Protein AF-A0A255SDW6-F1 (afdb_monomer_lite)

Foldseek 3Di:
DKDWDADPVGQTFKIKDFDFDPPDDDPPPDDDDADPVGTPDIWMWGAPPSNQWIAIPNHTAWGDDQFFIWGWDDPDPPDIDIWTWGFDADLLRFRQWIWIDDPPDIDTQDGWDADLLRHTDDDPDPNHPPPAQQGGSRFGQDCVVNQRWTQLAVFTARSVVQWTPDFAPCVVVPVVDGSTHAQSPRSVLWDDNRRHDTQADPVSFGWDQDPDPVRDTDTDPDRDRGPDDD

Structure (mmCIF, N/CA/C/O backbone):
data_AF-A0A255SDW6-F1
#
_entry.id   AF-A0A255SDW6-F1
#
loop_
_atom_site.group_PDB
_atom_site.id
_atom_site.type_symbol
_atom_site.label_atom_id
_atom_site.label_alt_id
_atom_site.label_comp_id
_atom_site.label_asym_id
_atom_site.label_entity_id
_atom_site.label_seq_id
_atom_site.pdbx_PDB_ins_code
_atom_site.Cartn_x
_atom_site.Cartn_y
_atom_site.Cartn_z
_atom_site.occupancy
_atom_site.B_iso_or_equiv
_atom_site.auth_seq_id
_atom_site.auth_comp_id
_atom_site.auth_asym_id
_atom_site.auth_atom_id
_atom_site.pdbx_PDB_model_num
ATOM 1 N N . MET A 1 1 ? -10.022 -16.157 14.207 1.00 81.00 1 MET A N 1
ATOM 2 C CA . MET A 1 1 ? -10.885 -16.342 13.026 1.00 81.00 1 MET A CA 1
ATOM 3 C C . MET A 1 1 ? -11.160 -14.988 12.398 1.00 81.00 1 MET A C 1
ATOM 5 O O . MET A 1 1 ? -11.377 -14.044 13.147 1.00 81.00 1 MET A O 1
ATOM 9 N N . THR A 1 2 ? -11.129 -14.890 11.070 1.00 85.44 2 THR A N 1
ATOM 10 C CA . THR A 1 2 ? -11.405 -13.648 10.330 1.00 85.44 2 THR A CA 1
ATOM 11 C C . THR A 1 2 ? -12.681 -13.823 9.524 1.00 85.44 2 THR A C 1
ATOM 13 O O . THR A 1 2 ? -12.850 -14.852 8.872 1.00 85.44 2 THR A O 1
ATOM 16 N N . LYS A 1 3 ? -13.571 -12.834 9.577 1.00 88.81 3 LYS A N 1
ATOM 17 C CA . LYS A 1 3 ? -14.794 -12.788 8.780 1.00 88.81 3 LYS A CA 1
ATOM 18 C C . LYS A 1 3 ? -14.846 -11.482 8.002 1.00 88.81 3 LYS A C 1
ATOM 20 O O . LYS A 1 3 ? -14.891 -10.412 8.607 1.00 88.81 3 LYS A O 1
ATOM 25 N N . ASP A 1 4 ? -14.891 -11.591 6.683 1.00 91.81 4 ASP A N 1
ATOM 26 C CA . ASP A 1 4 ? -14.993 -10.457 5.771 1.00 91.81 4 ASP A CA 1
ATOM 27 C C . ASP A 1 4 ? -16.438 -10.292 5.271 1.00 91.81 4 ASP A C 1
ATOM 29 O O . ASP A 1 4 ? -17.156 -11.268 5.041 1.00 91.81 4 ASP A O 1
ATOM 33 N N . ILE A 1 5 ? -16.880 -9.045 5.120 1.00 91.50 5 ILE A N 1
ATOM 34 C CA . ILE A 1 5 ? -18.195 -8.669 4.594 1.00 91.50 5 ILE A CA 1
ATOM 35 C C . ILE A 1 5 ? -17.971 -7.757 3.393 1.00 91.50 5 ILE A C 1
ATOM 37 O O . ILE A 1 5 ? -17.241 -6.768 3.494 1.00 91.50 5 ILE A O 1
ATOM 41 N N . TYR A 1 6 ? -18.636 -8.076 2.286 1.00 92.06 6 TYR A N 1
ATOM 42 C CA . TYR A 1 6 ? -18.530 -7.360 1.019 1.00 92.06 6 TYR A CA 1
ATOM 43 C C . TYR A 1 6 ? -19.894 -6.835 0.563 1.00 92.06 6 TYR A C 1
ATOM 45 O O . TYR A 1 6 ? -20.939 -7.371 0.944 1.00 92.06 6 TYR A O 1
ATOM 53 N N . SER A 1 7 ? -19.884 -5.787 -0.255 1.00 89.50 7 SER A N 1
ATOM 54 C CA . SER A 1 7 ? -21.058 -5.299 -0.971 1.00 89.50 7 SER A CA 1
ATOM 55 C C . SER A 1 7 ? -21.442 -6.260 -2.104 1.00 89.50 7 SER A C 1
ATOM 57 O O . SER A 1 7 ? -20.666 -7.130 -2.503 1.00 89.50 7 SER A O 1
ATOM 59 N N . ALA A 1 8 ? -22.632 -6.072 -2.682 1.00 86.38 8 ALA A N 1
ATOM 60 C CA . ALA A 1 8 ? -23.056 -6.823 -3.867 1.00 86.38 8 ALA A CA 1
ATOM 61 C C . ALA A 1 8 ? -22.166 -6.566 -5.101 1.00 86.38 8 ALA A C 1
ATOM 63 O O . ALA A 1 8 ? -22.156 -7.376 -6.023 1.00 86.38 8 ALA A O 1
ATOM 64 N N . THR A 1 9 ? -21.419 -5.458 -5.114 1.00 84.88 9 THR A N 1
ATOM 65 C CA . THR A 1 9 ? -20.465 -5.090 -6.170 1.00 84.88 9 THR A CA 1
ATOM 66 C C . THR A 1 9 ? -19.043 -5.588 -5.889 1.00 84.88 9 THR A C 1
ATOM 68 O O . THR A 1 9 ? -18.155 -5.362 -6.704 1.00 84.88 9 THR A O 1
ATOM 71 N N . GLY A 1 10 ? -18.819 -6.291 -4.771 1.00 80.94 10 GLY A N 1
ATOM 72 C CA . GLY A 1 10 ? -17.519 -6.858 -4.399 1.00 80.94 10 GLY A CA 1
ATOM 73 C C . GLY A 1 10 ? -16.615 -5.924 -3.589 1.00 80.94 10 GLY A C 1
ATOM 74 O O . GLY A 1 10 ? -15.478 -6.285 -3.298 1.00 80.94 10 GLY A O 1
ATOM 75 N N . GLU A 1 11 ? -17.099 -4.750 -3.183 1.00 82.50 11 GLU A N 1
ATOM 76 C CA . GLU A 1 11 ? -16.335 -3.824 -2.341 1.00 82.50 11 GLU A CA 1
ATOM 77 C C . GLU A 1 11 ? -16.277 -4.332 -0.902 1.00 82.50 11 GLU A C 1
ATOM 79 O O . GLU A 1 11 ? -17.276 -4.795 -0.348 1.00 82.50 11 GLU A O 1
ATOM 84 N N . LYS A 1 12 ? -15.110 -4.236 -0.266 1.00 85.88 12 LYS A N 1
ATOM 85 C CA . LYS A 1 12 ? -14.929 -4.663 1.122 1.00 85.88 12 LYS A CA 1
ATOM 86 C C . LYS A 1 12 ? -15.570 -3.649 2.068 1.00 85.88 12 LYS A C 1
ATOM 88 O O . LYS A 1 12 ? -15.215 -2.478 2.049 1.00 85.88 12 LYS A O 1
ATOM 93 N N . LEU A 1 13 ? -16.501 -4.105 2.907 1.00 90.38 13 LEU A N 1
ATOM 94 C CA . LEU A 1 13 ? -17.265 -3.249 3.823 1.00 90.38 13 LEU A CA 1
ATOM 95 C C . LEU A 1 13 ? -16.833 -3.407 5.277 1.00 90.38 13 LEU A C 1
ATOM 97 O O . LEU A 1 13 ? -16.820 -2.436 6.029 1.00 90.38 13 LEU A O 1
ATOM 101 N N . ARG A 1 14 ? -16.501 -4.628 5.707 1.00 94.19 14 ARG A N 1
ATOM 102 C CA . ARG A 1 14 ? -16.133 -4.887 7.103 1.00 94.19 14 ARG A CA 1
ATOM 103 C C . ARG A 1 14 ? -15.255 -6.115 7.245 1.00 94.19 14 ARG A C 1
ATOM 105 O O . ARG A 1 14 ? -15.477 -7.114 6.570 1.00 94.19 14 ARG A O 1
ATOM 112 N N . VAL A 1 15 ? -14.330 -6.060 8.194 1.00 94.12 15 VAL A N 1
ATOM 113 C CA . VAL A 1 15 ? -13.604 -7.224 8.708 1.00 94.12 15 VAL A CA 1
ATOM 114 C C . VAL A 1 15 ? -13.874 -7.368 10.187 1.00 94.12 15 VAL A C 1
ATOM 116 O O . VAL A 1 15 ? -13.844 -6.380 10.918 1.00 94.12 15 VAL A O 1
ATOM 119 N N . VAL A 1 16 ? -14.109 -8.596 10.631 1.00 93.38 16 VAL A N 1
ATOM 120 C CA . VAL A 1 16 ? -14.206 -8.956 12.043 1.00 93.38 16 VAL A CA 1
ATOM 121 C C . VAL A 1 16 ? -13.129 -9.985 12.358 1.00 93.38 16 VAL A C 1
ATOM 123 O O . VAL A 1 16 ? -13.107 -11.067 11.771 1.00 93.38 16 VAL A O 1
ATOM 126 N N . TYR A 1 17 ? -12.251 -9.651 13.299 1.00 92.06 17 TYR A N 1
ATOM 127 C CA . TYR A 1 17 ? -11.221 -10.531 13.829 1.00 92.06 17 TYR A CA 1
ATOM 128 C C . TYR A 1 17 ? -11.638 -11.017 15.211 1.00 92.06 17 TYR A C 1
ATOM 130 O O . TYR A 1 17 ? -11.861 -10.232 16.128 1.00 92.06 17 TYR A O 1
ATOM 138 N N . GLN A 1 18 ? -11.737 -12.331 15.363 1.00 92.31 18 GLN A N 1
ATOM 139 C CA . GLN A 1 18 ? -12.028 -12.980 16.633 1.00 92.31 18 GLN A CA 1
ATOM 140 C C . GLN A 1 18 ? -10.797 -13.726 17.126 1.00 92.31 18 GLN A C 1
ATOM 142 O O . GLN A 1 18 ? -10.284 -14.625 16.447 1.00 92.31 18 GLN A O 1
ATOM 147 N N . THR A 1 19 ? -10.350 -13.378 18.325 1.00 89.31 19 THR A N 1
ATOM 148 C CA . THR A 1 19 ? -9.263 -14.073 19.014 1.00 89.31 19 THR A CA 1
ATOM 149 C C . THR A 1 19 ? -9.867 -15.144 19.904 1.00 89.31 19 THR A C 1
ATOM 151 O O . THR A 1 19 ? -10.736 -14.847 20.721 1.00 89.31 19 THR A O 1
ATOM 154 N N . ALA A 1 20 ? -9.426 -16.389 19.737 1.00 89.75 20 ALA A N 1
ATOM 155 C CA . ALA A 1 20 ? -9.907 -17.497 20.550 1.00 89.75 20 ALA A CA 1
ATOM 156 C C . ALA A 1 20 ? -9.311 -17.465 21.965 1.00 89.75 20 ALA A C 1
ATOM 158 O O . ALA A 1 20 ? -8.191 -16.991 22.168 1.00 89.75 20 ALA A O 1
ATOM 159 N N . VAL A 1 21 ? -10.033 -18.026 22.934 1.00 92.06 21 VAL A N 1
ATOM 160 C CA . VAL A 1 21 ? -9.469 -18.362 24.246 1.00 92.06 21 VAL A CA 1
ATOM 161 C C . VAL A 1 21 ? -8.364 -19.426 24.100 1.00 92.06 21 VAL A C 1
ATOM 163 O O . VAL A 1 21 ? -8.402 -20.234 23.166 1.00 92.06 21 VAL A O 1
ATOM 166 N N . PRO A 1 22 ? -7.371 -19.467 25.007 1.00 89.31 22 PRO A N 1
ATOM 167 C CA . PRO A 1 22 ? -6.349 -20.512 24.995 1.00 89.31 22 PRO A CA 1
ATOM 168 C C . PRO A 1 22 ? -6.941 -21.923 25.152 1.00 89.31 22 PRO A C 1
ATOM 170 O O . PRO A 1 22 ? -8.008 -22.099 25.735 1.00 89.31 22 PRO A O 1
ATOM 173 N N . ASN A 1 23 ? -6.192 -22.941 24.713 1.00 88.62 23 ASN A N 1
ATOM 174 C CA . ASN A 1 23 ? -6.508 -24.370 24.879 1.00 88.62 23 ASN A CA 1
ATOM 175 C C . ASN A 1 23 ? -7.758 -24.879 24.133 1.00 88.62 23 ASN A C 1
ATOM 177 O O . ASN A 1 23 ? -8.330 -25.905 24.506 1.00 88.62 23 ASN A O 1
ATOM 181 N N . ILE A 1 24 ? -8.162 -24.217 23.047 1.00 86.50 24 ILE A N 1
ATOM 182 C CA . ILE A 1 24 ? -9.150 -24.780 22.122 1.00 86.50 24 ILE A CA 1
ATOM 183 C C . ILE A 1 24 ? -8.538 -25.922 21.301 1.00 86.50 24 ILE A C 1
ATOM 185 O O . ILE A 1 24 ? -7.416 -25.826 20.807 1.00 86.50 24 ILE A O 1
ATOM 189 N N . THR A 1 25 ? -9.286 -27.014 21.141 1.00 85.12 25 THR A N 1
ATOM 190 C CA . THR A 1 25 ? -8.871 -28.146 20.303 1.00 85.12 25 THR A CA 1
ATOM 191 C C . THR A 1 25 ? -9.636 -28.113 18.986 1.00 85.12 25 THR A C 1
ATOM 193 O O . THR A 1 25 ? -10.869 -28.070 18.966 1.00 85.12 25 THR A O 1
ATOM 196 N N . VAL A 1 26 ? -8.894 -28.142 17.882 1.00 83.88 26 VAL A N 1
ATOM 197 C CA . VAL A 1 26 ? -9.420 -28.277 16.521 1.00 83.88 26 VAL A CA 1
ATOM 198 C C . VAL A 1 26 ? -8.622 -29.388 15.852 1.00 83.88 26 VAL A C 1
ATOM 200 O O . VAL A 1 26 ? -7.395 -29.415 15.955 1.00 83.88 26 VAL A O 1
ATOM 203 N N . ALA A 1 27 ? -9.306 -30.342 15.219 1.00 87.50 27 ALA A N 1
ATOM 204 C CA . ALA A 1 27 ? -8.620 -31.427 14.532 1.00 87.50 27 ALA A CA 1
ATOM 205 C C . ALA A 1 27 ? -7.769 -30.859 13.388 1.00 87.50 27 ALA A C 1
ATOM 207 O O . ALA A 1 27 ? -8.192 -29.936 12.685 1.00 87.50 27 ALA A O 1
ATOM 208 N N . ILE A 1 28 ? -6.573 -31.412 13.196 1.00 86.00 28 ILE A N 1
ATOM 209 C CA . ILE A 1 28 ? -5.680 -30.970 12.126 1.00 86.00 28 ILE A CA 1
ATOM 210 C C . ILE A 1 28 ? -6.371 -31.117 10.762 1.00 86.00 28 ILE A C 1
ATOM 212 O O . ILE A 1 28 ? -7.008 -32.131 10.486 1.00 86.00 28 ILE A O 1
ATOM 216 N N . GLY A 1 29 ? -6.290 -30.077 9.930 1.00 86.88 29 GLY A N 1
ATOM 217 C CA . GLY A 1 29 ? -6.958 -30.036 8.625 1.00 86.88 29 GLY A CA 1
ATOM 218 C C . GLY A 1 29 ? -8.465 -29.757 8.669 1.00 86.88 29 GLY A C 1
ATOM 219 O O . GLY A 1 29 ? -9.096 -29.735 7.617 1.00 86.88 29 GLY A O 1
ATOM 220 N N . SER A 1 30 ? -9.048 -29.518 9.849 1.00 83.69 30 SER A N 1
ATOM 221 C CA . SER A 1 30 ? -10.439 -29.074 9.983 1.00 83.69 30 SER A CA 1
ATOM 222 C C . SER A 1 30 ? -10.520 -27.590 10.333 1.00 83.69 30 SER A C 1
ATOM 224 O O . SER A 1 30 ? -9.653 -27.046 11.018 1.00 83.69 30 SER A O 1
ATOM 226 N N . THR A 1 31 ? -11.585 -26.937 9.879 1.00 81.44 31 THR A N 1
ATOM 227 C CA . THR A 1 31 ? -11.936 -25.572 10.266 1.00 81.44 31 THR A CA 1
ATOM 228 C C . THR A 1 31 ? -13.325 -25.581 10.892 1.00 81.44 31 THR A C 1
ATOM 230 O O . THR A 1 31 ? -14.224 -26.292 10.443 1.00 81.44 31 THR A O 1
ATOM 233 N N . ARG A 1 32 ? -13.504 -24.810 11.967 1.00 86.31 32 ARG A N 1
ATOM 234 C CA . ARG A 1 32 ? -14.821 -24.531 12.540 1.00 86.31 32 ARG A CA 1
ATOM 235 C C . ARG A 1 32 ? -14.883 -23.104 13.055 1.00 86.31 32 ARG A C 1
ATOM 237 O O . ARG A 1 32 ? -13.865 -22.551 13.467 1.00 86.31 32 ARG A O 1
ATOM 244 N N . GLU A 1 33 ? -16.087 -22.553 13.048 1.00 86.88 33 GLU A N 1
ATOM 245 C CA . GLU A 1 33 ? -16.396 -21.283 13.700 1.00 86.88 33 GLU A CA 1
ATOM 246 C C . GLU A 1 33 ? -16.185 -21.394 15.217 1.00 86.88 33 GLU A C 1
ATOM 248 O O . GLU A 1 33 ? -16.410 -22.455 15.818 1.00 86.88 33 GLU A O 1
ATOM 253 N N . LEU A 1 34 ? -15.759 -20.293 15.837 1.00 87.44 34 LEU A N 1
ATOM 254 C CA . LEU A 1 34 ? -15.644 -20.208 17.291 1.00 87.44 34 LEU A CA 1
ATOM 255 C C . LEU A 1 34 ? -17.038 -20.081 17.907 1.00 87.44 34 LEU A C 1
ATOM 257 O O . LEU A 1 34 ? -17.854 -19.267 17.472 1.00 87.44 34 LEU A O 1
ATOM 261 N N . MET A 1 35 ? -17.311 -20.857 18.955 1.00 89.25 35 MET A N 1
ATOM 262 C CA . MET A 1 35 ? -18.512 -20.638 19.761 1.00 89.25 35 MET A CA 1
ATOM 263 C C . MET A 1 35 ? -18.374 -19.329 20.555 1.00 89.25 35 MET A C 1
ATOM 265 O O . MET A 1 35 ? -17.257 -18.967 20.920 1.00 89.25 35 MET A O 1
ATOM 269 N N . PRO A 1 36 ? -19.473 -18.642 20.922 1.00 89.81 36 PRO A N 1
ATOM 270 C CA . PRO A 1 36 ? -19.396 -17.408 21.710 1.00 89.81 36 PRO A CA 1
ATOM 271 C C . PRO A 1 36 ? -18.578 -17.532 23.005 1.00 89.81 36 PRO A C 1
ATOM 273 O O . PRO A 1 36 ? -17.884 -16.597 23.385 1.00 89.81 36 PRO A O 1
ATOM 276 N N . SER A 1 37 ? -18.605 -18.701 23.655 1.00 90.56 37 SER A N 1
ATOM 277 C CA . SER A 1 37 ? -17.815 -19.000 24.858 1.00 90.56 37 SER A CA 1
ATOM 278 C C . SER A 1 37 ? -16.316 -19.203 24.601 1.00 90.56 37 SER A C 1
ATOM 280 O O . SER A 1 37 ? -15.537 -19.251 25.546 1.00 90.56 37 SER A O 1
ATOM 282 N N . GLU A 1 38 ? -15.910 -19.376 23.344 1.00 92.50 38 GLU A N 1
ATOM 283 C CA . GLU A 1 38 ? -14.525 -19.598 22.916 1.00 92.50 38 GLU A CA 1
ATOM 284 C C . GLU A 1 38 ? -13.867 -18.312 22.393 1.00 92.50 38 GLU A C 1
ATOM 286 O O . GLU A 1 38 ? -12.695 -18.335 22.024 1.00 92.50 38 GLU A O 1
ATOM 291 N N . ILE A 1 39 ? -14.596 -17.191 22.351 1.00 91.88 39 ILE A N 1
ATOM 292 C CA . ILE A 1 39 ? -14.100 -15.902 21.861 1.00 91.88 39 ILE A CA 1
ATOM 293 C C . ILE A 1 39 ? -13.594 -15.076 23.045 1.00 91.88 39 ILE A C 1
ATOM 295 O O . ILE A 1 39 ? -14.348 -14.738 23.953 1.00 91.88 39 ILE A O 1
ATOM 299 N N . LEU A 1 40 ? -12.310 -14.726 23.012 1.00 92.94 40 LEU A N 1
ATOM 300 C CA . LEU A 1 40 ? -11.664 -13.869 24.002 1.00 92.94 40 LEU A CA 1
ATOM 301 C C . LEU A 1 40 ? -11.836 -12.382 23.664 1.00 92.94 40 LEU A C 1
ATOM 303 O O . LEU A 1 40 ? -12.212 -11.588 24.520 1.00 92.94 40 LEU A O 1
ATOM 307 N N . TYR A 1 41 ? -11.578 -12.019 22.407 1.00 91.62 41 TYR A N 1
ATOM 308 C CA . TYR A 1 41 ? -11.716 -10.654 21.899 1.00 91.62 41 TYR A CA 1
ATOM 309 C C . TYR A 1 41 ? -12.367 -10.668 20.522 1.00 91.62 41 TYR A C 1
ATOM 311 O O . TYR A 1 41 ? -12.192 -11.613 19.750 1.00 91.62 41 TYR A O 1
ATOM 319 N N . THR A 1 42 ? -13.110 -9.608 20.221 1.00 93.06 42 THR A N 1
ATOM 320 C CA . THR A 1 42 ? -13.634 -9.330 18.885 1.00 93.06 42 THR A CA 1
ATOM 321 C C . THR A 1 42 ? -13.270 -7.905 18.518 1.00 93.06 42 THR A C 1
ATOM 323 O O . THR A 1 42 ? -13.722 -6.974 19.179 1.00 93.06 42 THR A O 1
ATOM 326 N N . ASP A 1 43 ? -12.497 -7.758 17.452 1.00 94.12 43 ASP A N 1
ATOM 327 C CA . ASP A 1 43 ? -12.177 -6.476 16.843 1.00 94.12 43 ASP A CA 1
ATOM 328 C C . ASP A 1 43 ? -12.847 -6.384 15.475 1.00 94.12 43 ASP A C 1
ATOM 330 O O . ASP A 1 43 ? -12.965 -7.380 14.758 1.00 94.12 43 A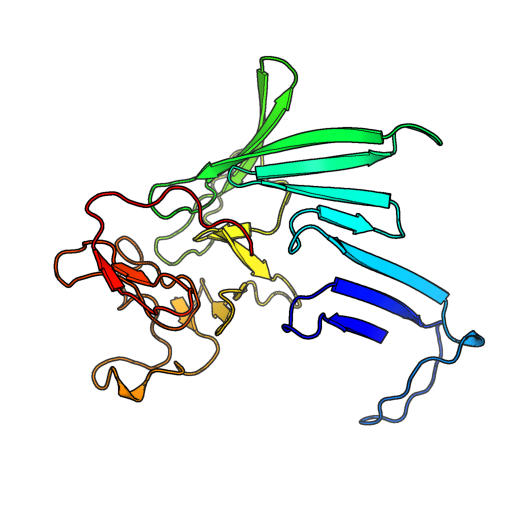SP A O 1
ATOM 334 N N . SER A 1 44 ? -13.285 -5.192 15.085 1.00 95.19 44 SER A N 1
ATOM 335 C CA . SER A 1 44 ? -13.782 -4.935 13.740 1.00 95.19 44 SER A CA 1
ATOM 336 C C . SER A 1 44 ? -13.127 -3.725 13.103 1.00 95.19 44 SER A C 1
ATOM 338 O O . SER A 1 44 ? -12.809 -2.744 13.771 1.00 95.19 44 SER A O 1
ATOM 340 N N . THR A 1 45 ? -12.958 -3.796 11.787 1.00 95.75 45 THR A N 1
ATOM 341 C CA . THR A 1 45 ? -12.633 -2.646 10.945 1.00 95.75 45 THR A CA 1
ATOM 342 C C . THR A 1 45 ? -13.731 -2.482 9.908 1.00 95.75 45 THR A C 1
ATOM 344 O O . THR A 1 45 ? -13.990 -3.407 9.139 1.00 95.75 45 THR A O 1
ATOM 347 N N . ASP A 1 46 ? -14.391 -1.334 9.917 1.00 95.75 46 ASP A N 1
ATOM 348 C CA . ASP A 1 46 ? -15.440 -0.962 8.977 1.00 95.75 46 ASP A CA 1
ATOM 349 C C . ASP A 1 46 ? -14.859 0.003 7.937 1.00 95.75 46 ASP A C 1
ATOM 351 O O . ASP A 1 46 ? -14.125 0.932 8.281 1.00 95.75 46 ASP A O 1
ATOM 355 N N . TYR A 1 47 ? -15.184 -0.236 6.670 1.00 93.75 47 TYR A N 1
ATOM 356 C CA . TYR A 1 47 ? -14.689 0.489 5.505 1.00 93.75 47 TYR A CA 1
ATOM 357 C C . TYR A 1 47 ? -15.856 1.250 4.880 1.00 93.75 47 TYR A C 1
ATOM 359 O O . TYR A 1 47 ? -16.834 0.666 4.412 1.00 93.75 47 TYR A O 1
ATOM 367 N N . LEU A 1 48 ? -15.766 2.574 4.907 1.00 91.94 48 LEU A N 1
ATOM 368 C CA . LEU A 1 48 ? -16.781 3.503 4.426 1.00 91.94 48 LEU A CA 1
ATOM 369 C C . LEU A 1 48 ? -16.189 4.383 3.324 1.00 91.94 48 LEU A C 1
ATOM 371 O O . LEU A 1 48 ? -14.971 4.505 3.203 1.00 91.94 48 LEU A O 1
ATOM 375 N N . LEU A 1 49 ? -17.061 5.027 2.542 1.00 90.88 49 LEU A N 1
ATOM 376 C CA . LEU A 1 49 ? -16.664 5.927 1.449 1.00 90.88 49 LEU A CA 1
ATOM 377 C C . LEU A 1 49 ? -15.704 5.252 0.452 1.00 90.88 49 LEU A C 1
ATOM 379 O O . LEU A 1 49 ? -14.678 5.822 0.098 1.00 90.88 49 LEU A O 1
ATOM 383 N N . GLY A 1 50 ? -16.015 4.013 0.053 1.00 85.44 50 GLY A N 1
ATOM 384 C CA . GLY A 1 50 ? -15.147 3.231 -0.833 1.00 85.44 50 GLY A CA 1
ATOM 385 C C . GLY A 1 50 ? -13.797 2.891 -0.196 1.00 85.44 50 GLY A C 1
ATOM 386 O O . GLY A 1 50 ? -12.777 2.969 -0.856 1.00 85.44 50 GLY A O 1
ATOM 387 N N . GLY A 1 51 ? -13.765 2.617 1.113 1.00 87.12 51 GLY A N 1
ATOM 388 C CA . GLY A 1 51 ? -12.536 2.273 1.838 1.00 87.12 51 GLY A CA 1
ATOM 389 C C . GLY A 1 51 ? -11.703 3.463 2.318 1.00 87.12 51 GLY A C 1
ATOM 390 O O . GLY A 1 51 ? -10.852 3.283 3.190 1.00 87.12 51 GLY A O 1
ATOM 391 N N . ALA A 1 52 ? -11.985 4.681 1.842 1.00 91.38 52 ALA A N 1
ATOM 392 C CA . ALA A 1 52 ? -11.253 5.875 2.252 1.00 91.38 52 ALA A CA 1
ATOM 393 C C . ALA A 1 52 ? -11.413 6.186 3.748 1.00 91.38 52 ALA A C 1
ATOM 395 O O . ALA A 1 52 ? -10.481 6.681 4.374 1.00 91.38 52 ALA A O 1
ATOM 396 N N . LEU A 1 53 ? -12.568 5.890 4.348 1.00 94.44 53 LEU A N 1
ATOM 397 C CA . LEU A 1 53 ? -12.801 6.072 5.779 1.00 94.44 53 LEU A CA 1
ATOM 398 C C . LEU A 1 53 ? -12.805 4.719 6.495 1.00 94.44 53 LEU A C 1
ATOM 400 O O . LEU A 1 53 ? -13.666 3.880 6.247 1.00 94.44 53 LEU A O 1
ATOM 404 N N . MET A 1 54 ? -11.878 4.542 7.432 1.00 95.44 54 MET A N 1
ATOM 405 C CA . MET A 1 54 ? -11.737 3.339 8.246 1.00 95.44 54 MET A CA 1
ATOM 406 C C . MET A 1 54 ? -12.159 3.618 9.686 1.00 95.44 54 MET A C 1
ATOM 408 O O . MET A 1 54 ? -11.653 4.547 10.326 1.00 95.44 54 MET A O 1
ATOM 412 N N . LEU A 1 55 ? -13.051 2.784 10.217 1.00 95.69 55 LEU A N 1
ATOM 413 C CA . LEU A 1 55 ? -13.431 2.790 11.627 1.00 95.69 55 LEU A CA 1
ATOM 414 C C . LEU A 1 55 ? -12.932 1.510 12.295 1.00 95.69 55 LEU A C 1
ATOM 416 O O . LEU A 1 55 ? -13.224 0.421 11.815 1.00 95.69 55 LEU A O 1
ATOM 420 N N . LYS A 1 56 ? -12.244 1.620 13.433 1.00 94.38 56 LYS A N 1
ATOM 421 C CA . LYS A 1 56 ? -11.909 0.481 14.297 1.00 94.38 56 LYS A CA 1
ATOM 422 C C . LYS A 1 56 ? -12.857 0.425 15.480 1.00 94.38 56 LYS A C 1
ATOM 424 O O . LYS A 1 56 ? -12.985 1.395 16.225 1.00 94.38 56 LYS A O 1
ATOM 429 N N . ASN A 1 57 ? -13.515 -0.716 15.666 1.00 93.25 57 ASN A N 1
ATOM 430 C CA . ASN A 1 57 ? -14.461 -0.950 16.760 1.00 93.25 57 ASN A CA 1
ATOM 431 C C . ASN A 1 57 ? -15.525 0.163 16.871 1.00 93.25 57 ASN A C 1
ATOM 433 O O . ASN A 1 57 ? -15.869 0.611 17.964 1.00 93.25 57 ASN A O 1
ATOM 437 N N . GLY A 1 58 ? -16.013 0.644 15.721 1.00 91.75 58 GLY A N 1
ATOM 438 C CA . GLY A 1 58 ? -17.014 1.711 15.624 1.00 91.75 58 GLY A CA 1
ATOM 439 C C . GLY A 1 58 ? -16.496 3.140 15.844 1.00 91.75 58 GLY A C 1
ATOM 440 O O . GLY A 1 58 ? -17.289 4.074 15.764 1.00 91.75 58 GLY A O 1
ATOM 441 N N . LYS A 1 59 ? -15.197 3.340 16.096 1.00 92.81 59 LYS A N 1
ATOM 442 C CA . LYS A 1 59 ? -14.564 4.666 16.201 1.00 92.81 59 LYS A CA 1
ATOM 443 C C . LYS A 1 59 ? -13.739 4.973 14.961 1.00 92.81 59 LYS A C 1
ATOM 445 O O . LYS A 1 59 ? -13.157 4.060 14.387 1.00 92.81 59 LYS A O 1
ATOM 450 N N . ILE A 1 60 ? -13.658 6.242 14.565 1.00 94.44 60 ILE A N 1
ATOM 451 C CA . ILE A 1 60 ? -12.809 6.659 13.440 1.00 94.44 60 ILE A CA 1
ATOM 452 C C . ILE A 1 60 ? -11.356 6.294 13.762 1.00 94.44 60 ILE A C 1
ATOM 454 O O . ILE A 1 60 ? -10.862 6.612 14.840 1.00 94.44 60 ILE A O 1
ATOM 458 N N . ASP A 1 61 ? -10.692 5.623 12.825 1.00 94.69 61 ASP A N 1
ATOM 459 C CA . ASP A 1 61 ? -9.266 5.302 12.899 1.00 94.69 61 ASP A CA 1
ATOM 460 C C . ASP A 1 61 ? -8.501 6.138 11.874 1.00 94.69 61 ASP A C 1
ATOM 462 O O . ASP A 1 61 ? -7.618 6.916 12.229 1.00 94.69 61 ASP A O 1
ATOM 466 N N . LYS A 1 62 ? -8.877 6.038 10.597 1.00 94.75 62 LYS A N 1
ATOM 467 C CA . LYS A 1 62 ? -8.130 6.665 9.507 1.00 94.75 62 LYS A CA 1
ATOM 468 C C . LYS A 1 62 ? -9.048 7.182 8.410 1.00 94.75 62 LYS A C 1
ATOM 470 O O . LYS A 1 62 ? -10.061 6.562 8.106 1.00 94.75 62 LYS A O 1
ATOM 475 N N . PHE A 1 63 ? -8.663 8.293 7.799 1.00 95.44 63 PHE A N 1
ATOM 476 C CA . PHE A 1 63 ? -9.246 8.791 6.560 1.00 95.44 63 PHE A CA 1
ATOM 477 C C . PHE A 1 63 ? -8.144 8.980 5.515 1.00 95.44 63 PHE A C 1
ATOM 479 O O . PHE A 1 63 ? -7.202 9.733 5.752 1.00 95.44 63 PHE A O 1
ATOM 486 N N . LEU A 1 64 ? -8.238 8.287 4.389 1.00 92.56 64 LEU A N 1
ATOM 487 C CA . LEU A 1 64 ? -7.293 8.336 3.280 1.00 92.56 64 LEU A CA 1
ATOM 488 C C . LEU A 1 64 ? -7.695 9.436 2.292 1.00 92.56 64 LEU A C 1
ATOM 490 O O . LEU A 1 64 ? -8.877 9.640 2.022 1.00 92.56 64 LEU A O 1
ATOM 494 N N . PHE A 1 65 ? -6.705 10.129 1.743 1.00 91.50 65 PHE A N 1
ATOM 495 C CA . PHE A 1 65 ? -6.869 11.081 0.647 1.00 91.50 65 PHE A CA 1
ATOM 496 C C . PHE A 1 65 ? -5.659 10.986 -0.287 1.00 91.50 65 PHE A C 1
ATOM 498 O O . PHE A 1 65 ? -4.651 10.382 0.064 1.00 91.50 65 PHE A O 1
ATOM 505 N N . ASP A 1 66 ? -5.740 11.583 -1.472 1.00 83.31 66 ASP A N 1
ATOM 506 C CA . ASP A 1 66 ? -4.738 11.417 -2.535 1.00 83.31 66 ASP A CA 1
ATOM 507 C C . ASP A 1 66 ? -3.285 11.592 -2.038 1.00 83.31 66 ASP A C 1
ATOM 509 O O . ASP A 1 66 ? -2.421 10.719 -2.185 1.00 83.31 66 ASP A O 1
ATOM 513 N N . GLU A 1 67 ? -3.040 12.698 -1.339 1.00 87.00 67 GLU A N 1
ATOM 514 C CA . GLU A 1 67 ? -1.715 13.090 -0.860 1.00 87.00 67 GLU A CA 1
ATOM 515 C C . GLU A 1 67 ? -1.312 12.473 0.485 1.00 87.00 67 GLU A C 1
ATOM 517 O O . GLU A 1 67 ? -0.272 12.847 1.022 1.00 87.00 67 GLU A O 1
ATOM 522 N N . GLY A 1 68 ? -2.102 11.579 1.087 1.00 92.81 68 GLY A N 1
ATOM 523 C CA . GLY A 1 68 ? -1.812 11.123 2.443 1.00 92.81 68 GLY A CA 1
ATOM 524 C C . GLY A 1 68 ? -2.989 10.544 3.211 1.00 92.81 68 GLY A C 1
ATOM 525 O O . GLY A 1 68 ? -3.874 9.881 2.678 1.00 92.81 68 GLY A O 1
ATOM 526 N N . TYR A 1 69 ? -2.976 10.753 4.522 1.00 95.00 69 TYR A N 1
ATOM 527 C CA . TYR A 1 69 ? -4.068 10.324 5.379 1.00 95.00 69 TYR A CA 1
ATOM 528 C C . TYR A 1 69 ? -4.161 11.151 6.655 1.00 95.00 69 TYR A C 1
ATOM 530 O O . TYR A 1 69 ? -3.198 11.741 7.144 1.00 95.00 69 TYR A O 1
ATOM 538 N N . CYS A 1 70 ? -5.358 11.168 7.220 1.00 95.56 70 CYS A N 1
ATOM 539 C CA . CYS A 1 70 ? -5.638 11.666 8.547 1.00 95.56 70 CYS A CA 1
ATOM 540 C C . CYS A 1 70 ? -5.774 10.476 9.499 1.00 95.56 70 CYS A C 1
ATOM 542 O O . CYS A 1 70 ? -6.562 9.568 9.245 1.00 95.56 70 CYS A O 1
ATOM 544 N N . GLN A 1 71 ? -5.013 10.469 10.588 1.00 95.19 71 GLN A N 1
ATOM 545 C CA . GLN A 1 71 ? -5.112 9.481 11.658 1.00 95.19 71 GLN A CA 1
ATOM 546 C C . GLN A 1 71 ? -5.835 10.099 12.851 1.00 95.19 71 GLN A C 1
ATOM 548 O O . GLN A 1 71 ? -5.406 11.130 13.380 1.00 95.19 71 GLN A O 1
ATOM 553 N N . ALA A 1 72 ? -6.893 9.437 13.304 1.00 95.56 72 ALA A N 1
ATOM 554 C CA . ALA A 1 72 ? -7.556 9.763 14.551 1.00 95.56 72 ALA A CA 1
ATOM 555 C C . ALA A 1 72 ? -6.840 9.075 15.719 1.00 95.56 72 ALA A C 1
ATOM 557 O O . ALA A 1 72 ? -6.392 7.930 15.629 1.00 95.56 72 ALA A O 1
ATOM 558 N N . THR A 1 73 ? -6.706 9.790 16.829 1.00 93.38 73 THR A N 1
ATOM 559 C CA . THR A 1 73 ? -6.254 9.240 18.110 1.00 93.38 73 THR A CA 1
ATOM 560 C C . THR A 1 73 ? -7.156 9.773 19.203 1.00 93.38 73 THR A C 1
ATOM 562 O O . THR A 1 73 ? -7.424 10.973 19.249 1.00 93.38 73 THR A O 1
ATOM 565 N N . GLN A 1 74 ? -7.607 8.898 20.097 1.00 92.06 74 GLN A N 1
ATOM 566 C CA . GLN A 1 74 ? -8.480 9.320 21.181 1.00 92.06 74 GLN A CA 1
ATOM 567 C C . GLN A 1 74 ? -7.766 10.345 22.069 1.00 92.06 74 GLN A C 1
ATOM 569 O O . GLN A 1 74 ? -6.684 10.072 22.587 1.00 92.06 74 GLN A O 1
ATOM 574 N N . TYR A 1 75 ? -8.381 11.514 22.260 1.00 89.75 75 TYR A N 1
ATOM 575 C CA . TYR A 1 75 ? -7.892 12.509 23.212 1.00 89.75 75 TYR A CA 1
ATOM 576 C C . TYR A 1 75 ? -8.534 12.297 24.584 1.00 89.75 75 TYR A C 1
ATOM 578 O O . TYR A 1 75 ? -7.846 12.264 25.602 1.00 89.75 75 TYR A O 1
ATOM 586 N N . ASN A 1 76 ? -9.857 12.111 24.607 1.00 91.06 76 ASN A N 1
ATOM 587 C CA . ASN A 1 76 ? -10.623 11.796 25.811 1.00 91.06 76 ASN A CA 1
ATOM 588 C C . ASN A 1 76 ? -11.910 11.014 25.467 1.00 91.06 76 ASN A C 1
ATOM 590 O O . ASN A 1 76 ? -12.059 10.471 24.374 1.00 91.06 76 ASN A O 1
ATOM 594 N N . ALA A 1 77 ? -12.839 10.893 26.418 1.00 87.81 77 ALA A N 1
ATOM 595 C CA . ALA A 1 77 ? -14.066 10.117 26.232 1.00 87.81 77 ALA A CA 1
ATOM 596 C C . ALA A 1 77 ? -15.014 10.673 25.148 1.00 87.81 77 ALA A C 1
ATOM 598 O O . ALA A 1 77 ? -15.846 9.918 24.651 1.00 87.81 77 ALA A O 1
ATOM 599 N N . THR A 1 78 ? -14.904 11.955 24.787 1.00 88.69 78 THR A N 1
ATOM 600 C CA . THR A 1 78 ? -15.832 12.649 23.876 1.00 88.69 78 THR A CA 1
ATOM 601 C C . THR A 1 78 ? -15.148 13.354 22.703 1.00 88.69 78 THR A C 1
ATOM 603 O O . THR A 1 78 ? -15.841 13.879 21.833 1.00 88.69 78 THR A O 1
ATOM 606 N N . GLN A 1 79 ? -13.815 13.388 22.667 1.00 90.44 79 GLN A N 1
ATOM 607 C CA . GLN A 1 79 ? -13.030 14.087 21.652 1.00 90.44 79 GLN A CA 1
ATOM 608 C C . GLN A 1 79 ? -11.894 13.214 21.123 1.00 90.44 79 GLN A C 1
ATOM 610 O O . GLN A 1 79 ? -11.197 12.534 21.885 1.00 90.44 79 GLN A O 1
ATOM 615 N N . ASP A 1 80 ? -11.659 13.344 19.822 1.00 92.75 80 ASP A N 1
ATOM 616 C CA . ASP A 1 80 ? -10.541 12.744 19.106 1.00 92.75 80 ASP A CA 1
ATOM 617 C C . ASP A 1 80 ? -9.619 13.840 18.563 1.00 92.75 80 ASP A C 1
ATOM 619 O O . ASP A 1 80 ? -10.059 14.928 18.184 1.00 92.75 80 ASP A O 1
ATOM 623 N N . ASN A 1 81 ? -8.325 13.537 18.519 1.00 93.75 81 ASN A N 1
ATOM 624 C CA . ASN A 1 81 ? -7.327 14.338 17.830 1.00 93.75 81 ASN A CA 1
ATOM 625 C C . ASN A 1 81 ? -7.114 13.789 16.423 1.00 93.75 81 ASN A C 1
ATOM 627 O O . ASN A 1 81 ? -6.954 12.584 16.238 1.00 93.75 81 ASN A O 1
ATOM 631 N N . PHE A 1 82 ? -7.022 14.689 15.450 1.00 94.06 82 PHE A N 1
ATOM 632 C CA . PHE A 1 82 ? -6.810 14.355 14.047 1.00 94.06 82 PHE A CA 1
ATOM 633 C C . PHE A 1 82 ? -5.424 14.816 13.609 1.00 94.06 82 PHE A C 1
ATOM 635 O O . PHE A 1 82 ? -5.113 16.007 13.631 1.00 94.06 82 PHE A O 1
ATOM 642 N N . THR A 1 83 ? -4.576 13.865 13.226 1.00 94.19 83 THR A N 1
ATOM 643 C CA . THR A 1 83 ? -3.224 14.133 12.731 1.00 94.19 83 THR A CA 1
ATOM 644 C C . THR A 1 83 ? -3.168 13.891 11.233 1.00 94.19 83 THR A C 1
ATOM 646 O O . THR A 1 83 ? -3.429 12.782 10.784 1.00 94.19 83 THR A O 1
ATOM 649 N N . PHE A 1 84 ? -2.769 14.903 10.468 1.00 95.06 84 PHE A N 1
ATOM 650 C CA . PHE A 1 84 ? -2.590 14.785 9.023 1.00 95.06 84 PHE A CA 1
ATOM 651 C C . PHE A 1 84 ? -1.148 14.412 8.693 1.00 95.06 84 PHE A C 1
ATOM 653 O O . PHE A 1 84 ? -0.207 15.058 9.167 1.00 95.06 84 PHE A O 1
ATOM 660 N N . LEU A 1 85 ? -0.990 13.372 7.882 1.00 94.69 85 LEU A N 1
ATOM 661 C CA . LEU A 1 85 ? 0.276 12.916 7.335 1.00 94.69 85 LEU A CA 1
ATOM 662 C C . LEU A 1 85 ? 0.203 12.960 5.813 1.00 94.69 85 LEU A C 1
ATOM 664 O O . LEU A 1 85 ? -0.780 12.512 5.230 1.00 94.69 85 LEU A O 1
ATOM 668 N N . TYR A 1 86 ? 1.253 13.482 5.195 1.00 94.12 86 TYR A N 1
ATOM 669 C CA . TYR A 1 86 ? 1.366 13.661 3.754 1.00 94.12 86 TYR A CA 1
ATOM 670 C C . TYR A 1 86 ? 2.481 12.787 3.192 1.00 94.12 86 TYR A C 1
ATOM 672 O O . TYR A 1 86 ? 3.497 12.568 3.856 1.00 94.12 86 TYR A O 1
ATOM 680 N N . TYR A 1 87 ? 2.276 12.288 1.980 1.00 93.12 87 TYR A N 1
ATOM 681 C CA . TYR A 1 87 ? 3.233 11.501 1.224 1.00 93.12 87 TYR A CA 1
ATOM 682 C C . TYR A 1 87 ? 4.008 12.395 0.266 1.00 93.12 87 TYR A C 1
ATOM 684 O O . TYR A 1 87 ? 3.447 12.909 -0.697 1.00 93.12 87 TYR A O 1
ATOM 692 N N . ASP A 1 88 ? 5.316 12.490 0.469 1.00 91.31 88 ASP A N 1
ATOM 693 C CA . ASP A 1 88 ? 6.211 13.081 -0.517 1.00 91.31 88 ASP A CA 1
ATOM 694 C C . ASP A 1 88 ? 6.673 11.958 -1.455 1.00 91.31 88 ASP A C 1
ATOM 696 O O . ASP A 1 88 ? 7.376 11.025 -1.041 1.00 91.31 88 ASP A O 1
ATOM 700 N N . LYS A 1 89 ? 6.215 12.006 -2.709 1.00 89.25 89 LYS A N 1
ATOM 701 C CA . LYS A 1 89 ? 6.404 10.942 -3.705 1.00 89.25 89 LYS A CA 1
ATOM 702 C C . LYS A 1 89 ? 7.426 11.350 -4.768 1.00 89.25 89 LYS A C 1
ATOM 704 O O . LYS A 1 89 ? 7.581 12.534 -5.062 1.00 89.25 89 LYS A O 1
ATOM 709 N N . ASP A 1 90 ? 8.119 10.376 -5.353 1.00 86.75 90 ASP A N 1
ATOM 710 C CA . ASP A 1 90 ? 8.913 10.605 -6.566 1.00 86.75 90 ASP A CA 1
ATOM 711 C C . ASP A 1 90 ? 8.057 10.517 -7.846 1.00 86.75 90 ASP A C 1
ATOM 713 O O . ASP A 1 90 ? 6.841 10.336 -7.790 1.00 86.75 90 ASP A O 1
ATOM 717 N N . TYR A 1 91 ? 8.690 10.654 -9.016 1.00 83.00 91 TYR A N 1
ATOM 718 C CA . TYR A 1 91 ? 7.998 10.652 -10.312 1.00 83.00 91 TYR A CA 1
ATOM 719 C C . TYR A 1 91 ? 7.282 9.333 -10.647 1.00 83.00 91 TYR A C 1
ATOM 721 O O . TYR A 1 91 ? 6.366 9.343 -11.464 1.00 83.00 91 TYR A O 1
ATOM 729 N N . LEU A 1 92 ? 7.671 8.214 -10.022 1.00 81.88 92 LEU A N 1
ATOM 730 C CA . LEU A 1 92 ? 7.003 6.916 -10.172 1.00 81.88 92 LEU A CA 1
ATOM 731 C C . LEU A 1 92 ? 5.930 6.686 -9.099 1.00 81.88 92 LEU A C 1
ATOM 733 O O . LEU A 1 92 ? 5.364 5.595 -9.002 1.00 81.88 92 LEU A O 1
ATOM 737 N N . GLY A 1 93 ? 5.674 7.685 -8.254 1.00 85.38 93 GLY A N 1
ATOM 738 C CA . GLY A 1 93 ? 4.735 7.578 -7.147 1.00 85.38 93 GLY A CA 1
ATOM 739 C C . GLY A 1 93 ? 5.275 6.794 -5.949 1.00 85.38 93 GLY A C 1
ATOM 740 O O . GLY A 1 93 ? 4.490 6.437 -5.070 1.00 85.38 93 GLY A O 1
ATOM 741 N N . ASN A 1 94 ? 6.583 6.516 -5.867 1.00 88.75 94 ASN A N 1
ATOM 742 C CA . ASN A 1 94 ? 7.147 5.872 -4.681 1.00 88.75 94 ASN A CA 1
ATOM 743 C C . ASN A 1 94 ? 7.124 6.855 -3.515 1.00 88.75 94 ASN A C 1
ATOM 745 O O . ASN A 1 94 ? 7.632 7.970 -3.642 1.00 88.75 94 ASN A O 1
ATOM 749 N N . VAL A 1 95 ? 6.617 6.439 -2.355 1.00 91.31 95 VAL A N 1
ATOM 750 C CA . VAL A 1 95 ? 6.646 7.278 -1.152 1.00 91.31 95 VAL A CA 1
ATOM 751 C C . VAL A 1 95 ? 8.089 7.373 -0.660 1.00 91.31 95 VAL A C 1
ATOM 753 O O . VAL A 1 95 ? 8.658 6.373 -0.220 1.00 91.31 95 VAL A O 1
ATOM 756 N N . ARG A 1 96 ? 8.693 8.562 -0.739 1.00 90.25 96 ARG A N 1
ATOM 757 C CA . ARG A 1 96 ? 10.065 8.831 -0.275 1.00 90.25 96 ARG A CA 1
ATOM 758 C C . ARG A 1 96 ? 10.094 9.386 1.136 1.00 90.25 96 ARG A C 1
ATOM 760 O O . ARG A 1 96 ? 11.032 9.118 1.882 1.00 90.25 96 ARG A O 1
ATOM 767 N N . GLN A 1 97 ? 9.060 10.127 1.510 1.00 91.44 97 GLN A N 1
ATOM 768 C CA . GLN A 1 97 ? 8.943 10.690 2.842 1.00 91.44 97 GLN A CA 1
ATOM 769 C C . GLN A 1 97 ? 7.480 10.732 3.285 1.00 91.44 97 GLN A C 1
ATOM 771 O O . GLN A 1 97 ? 6.565 10.831 2.469 1.00 91.44 97 GLN A O 1
ATOM 776 N N . VAL A 1 98 ? 7.265 10.625 4.593 1.00 92.56 98 VAL A N 1
ATOM 777 C CA . VAL A 1 98 ? 5.974 10.873 5.232 1.00 92.56 98 VAL A CA 1
ATOM 778 C C . VAL A 1 98 ? 6.141 12.046 6.183 1.00 92.56 98 VAL A C 1
ATOM 780 O O . VAL A 1 98 ? 6.923 11.966 7.133 1.00 92.56 98 VAL A O 1
ATOM 783 N N . THR A 1 99 ? 5.394 13.118 5.950 1.00 93.06 99 THR A N 1
ATOM 784 C CA . THR A 1 99 ? 5.491 14.361 6.717 1.00 93.06 99 THR A CA 1
ATOM 785 C C . THR A 1 99 ? 4.221 14.574 7.530 1.00 93.06 99 THR A C 1
ATOM 787 O O . THR A 1 99 ? 3.125 14.649 6.982 1.00 93.06 99 THR A O 1
ATOM 790 N N . LYS A 1 100 ? 4.348 14.690 8.853 1.00 93.88 100 LYS A N 1
ATOM 791 C CA . LYS A 1 100 ? 3.247 15.069 9.744 1.00 93.88 100 LYS A CA 1
ATOM 792 C C . LYS A 1 100 ? 3.088 16.585 9.754 1.00 93.88 100 LYS A C 1
ATOM 794 O O . LYS A 1 100 ? 4.055 17.300 10.021 1.00 93.88 100 LYS A O 1
ATOM 799 N N . ALA A 1 101 ? 1.870 17.071 9.531 1.00 93.12 101 ALA A N 1
ATOM 800 C CA . ALA A 1 101 ? 1.558 18.489 9.667 1.00 93.12 101 ALA A CA 1
ATOM 801 C C . ALA A 1 101 ? 1.486 18.919 11.139 1.00 93.12 101 ALA A C 1
ATOM 803 O O . ALA A 1 101 ? 0.906 18.236 11.985 1.00 93.12 101 ALA A O 1
ATOM 804 N N . MET A 1 102 ? 2.070 20.081 11.425 1.00 88.56 102 MET A N 1
ATOM 805 C CA . MET A 1 102 ? 2.178 20.699 12.745 1.00 88.56 102 MET A CA 1
ATOM 806 C C . MET A 1 102 ? 1.891 22.203 12.618 1.00 88.56 102 MET A C 1
ATOM 808 O O . MET A 1 102 ? 2.802 23.032 12.607 1.00 88.56 102 MET A O 1
ATOM 812 N N . GLY A 1 103 ? 0.613 22.569 12.486 1.00 84.50 103 GLY A N 1
ATOM 813 C CA . GLY A 1 103 ? 0.214 23.958 12.235 1.00 84.50 103 GLY A CA 1
ATOM 814 C C . GLY A 1 103 ? 0.760 24.455 10.893 1.00 84.50 103 GLY A C 1
ATOM 815 O O . GLY A 1 103 ? 0.425 23.896 9.855 1.00 84.50 103 GLY A O 1
ATOM 816 N N . SER A 1 104 ? 1.609 25.485 10.915 1.00 85.31 104 SER A N 1
ATOM 817 C CA . SER A 1 104 ? 2.299 26.017 9.727 1.00 85.31 104 SER A CA 1
ATOM 818 C C . SER A 1 104 ? 3.634 25.325 9.409 1.00 85.31 104 SER A C 1
ATOM 820 O O . SER A 1 104 ? 4.321 25.731 8.474 1.00 85.31 104 SER A O 1
ATOM 822 N N . MET A 1 105 ? 4.025 24.305 10.179 1.00 88.44 105 MET A N 1
ATOM 823 C CA . MET A 1 105 ? 5.264 23.541 9.998 1.00 88.44 105 MET A CA 1
ATOM 824 C C . MET A 1 105 ? 4.971 22.070 9.670 1.00 88.44 105 MET A C 1
ATOM 826 O O . MET A 1 105 ? 3.852 21.586 9.843 1.00 88.44 105 MET A O 1
ATOM 830 N N . GLY A 1 106 ? 5.996 21.339 9.226 1.00 89.75 106 GLY A N 1
ATOM 831 C CA . GLY A 1 106 ? 5.955 19.890 9.022 1.00 89.75 106 GLY A CA 1
ATOM 832 C C . GLY A 1 106 ? 7.089 19.194 9.771 1.00 89.75 106 GLY A C 1
ATOM 833 O O . GLY A 1 106 ? 8.159 19.766 9.967 1.00 89.75 106 GLY A O 1
ATOM 834 N N . THR A 1 107 ? 6.860 17.961 10.213 1.00 91.88 107 THR A N 1
ATOM 835 C CA . THR A 1 107 ? 7.898 17.095 10.791 1.00 91.88 107 THR A CA 1
ATOM 836 C C . THR A 1 107 ? 7.982 15.806 9.993 1.00 91.88 107 THR A C 1
ATOM 838 O O . THR A 1 107 ? 6.969 15.143 9.776 1.00 91.88 107 THR A O 1
ATOM 841 N N . VAL A 1 108 ? 9.191 15.444 9.571 1.00 90.94 108 VAL A N 1
ATOM 842 C CA . VAL A 1 108 ? 9.442 14.184 8.869 1.00 90.94 108 VAL A CA 1
ATOM 843 C C . VAL A 1 108 ? 9.271 13.021 9.841 1.00 90.94 108 VAL A C 1
ATOM 845 O O . VAL A 1 108 ? 9.973 12.937 10.845 1.00 90.94 108 VAL A O 1
ATOM 848 N N . MET A 1 109 ? 8.322 12.139 9.544 1.00 89.19 109 MET A N 1
ATOM 849 C CA . MET A 1 109 ? 7.995 10.964 10.356 1.00 89.19 109 MET A CA 1
ATOM 850 C C . MET A 1 109 ? 8.667 9.698 9.831 1.00 89.19 109 MET A C 1
ATOM 852 O O . MET A 1 109 ? 8.992 8.798 10.601 1.00 89.19 109 MET A O 1
ATOM 856 N N . GLN A 1 110 ? 8.847 9.612 8.515 1.00 89.62 110 GLN A N 1
ATOM 857 C CA . GLN A 1 110 ? 9.446 8.456 7.868 1.00 89.62 110 GLN A CA 1
ATOM 858 C C . GLN A 1 110 ? 10.180 8.895 6.602 1.00 89.62 110 GLN A C 1
ATOM 860 O O . GLN A 1 110 ? 9.601 9.631 5.808 1.00 89.62 110 GLN A O 1
ATOM 865 N N . THR A 1 111 ? 11.400 8.406 6.393 1.00 89.31 111 THR A N 1
ATOM 866 C CA . THR A 1 111 ? 12.166 8.561 5.148 1.00 89.31 111 THR A CA 1
ATOM 867 C C . THR A 1 111 ? 12.474 7.187 4.572 1.00 89.31 111 THR A C 1
ATOM 869 O O . THR A 1 111 ? 12.848 6.266 5.296 1.00 89.31 111 THR A O 1
ATOM 872 N N . MET A 1 112 ? 12.274 7.026 3.265 1.00 87.25 112 MET A N 1
ATOM 873 C CA . MET A 1 112 ? 12.419 5.754 2.564 1.00 87.25 112 MET A CA 1
ATOM 874 C C . MET A 1 112 ? 13.062 5.988 1.210 1.00 87.25 112 MET A C 1
ATOM 876 O O . MET A 1 112 ? 12.609 6.795 0.401 1.00 87.25 112 MET A O 1
ATOM 880 N N . ASN A 1 113 ? 14.116 5.231 0.953 1.00 89.31 113 ASN A N 1
ATOM 881 C CA . ASN A 1 113 ? 14.781 5.204 -0.333 1.00 89.31 113 ASN A CA 1
ATOM 882 C C . ASN A 1 113 ? 14.641 3.799 -0.921 1.00 89.31 113 ASN A C 1
ATOM 884 O O . ASN A 1 113 ? 14.458 2.835 -0.179 1.00 89.31 113 ASN A O 1
ATOM 888 N N . TYR A 1 114 ? 14.714 3.675 -2.244 1.00 91.50 114 TYR A N 1
ATOM 889 C CA . TYR A 1 114 ? 14.560 2.393 -2.930 1.00 91.50 114 TYR A CA 1
ATOM 890 C C . TYR A 1 114 ? 15.691 2.174 -3.923 1.00 91.50 114 TYR A C 1
ATOM 892 O O . TYR A 1 114 ? 16.117 3.107 -4.608 1.00 91.50 114 TYR A O 1
ATOM 900 N N . TYR A 1 115 ? 16.127 0.924 -4.029 1.00 93.69 115 TYR A N 1
ATOM 901 C CA . TYR A 1 115 ? 16.791 0.428 -5.227 1.00 93.69 115 TYR A CA 1
ATOM 902 C C . TYR A 1 115 ? 15.815 0.449 -6.417 1.00 93.69 115 TYR A C 1
ATOM 904 O O . TYR A 1 115 ? 14.601 0.476 -6.199 1.00 93.69 115 TYR A O 1
ATOM 912 N N . PRO A 1 116 ? 16.303 0.383 -7.672 1.00 92.62 116 PRO A N 1
ATOM 913 C CA . PRO A 1 116 ? 15.451 0.483 -8.861 1.00 92.62 116 PRO A CA 1
ATOM 914 C C . PRO A 1 116 ? 14.239 -0.459 -8.862 1.00 92.62 116 PRO A C 1
ATOM 916 O O . PRO A 1 116 ? 13.155 -0.049 -9.250 1.00 92.62 116 PRO A O 1
ATOM 919 N N . PHE A 1 117 ? 14.411 -1.687 -8.367 1.00 94.56 117 PHE A N 1
ATOM 920 C CA . PHE A 1 117 ? 13.368 -2.717 -8.290 1.00 94.56 117 PHE A CA 1
ATOM 921 C C . PHE A 1 117 ? 12.531 -2.670 -6.995 1.00 94.56 117 PHE A C 1
ATOM 923 O O . PHE A 1 117 ? 11.818 -3.617 -6.684 1.00 94.56 117 PHE A O 1
ATOM 930 N N . GLY A 1 118 ? 12.610 -1.593 -6.212 1.00 92.81 118 GLY A N 1
ATOM 931 C CA . GLY A 1 118 ? 11.716 -1.358 -5.073 1.00 92.81 118 GLY A CA 1
ATOM 932 C C . GLY A 1 118 ? 12.161 -1.937 -3.733 1.00 92.81 118 GLY A C 1
ATOM 933 O O . GLY A 1 118 ? 11.464 -1.766 -2.728 1.00 92.81 118 GLY A O 1
ATOM 934 N N . ALA A 1 119 ? 13.331 -2.581 -3.674 1.00 92.12 119 ALA A N 1
ATOM 935 C CA . ALA A 1 119 ? 13.925 -2.986 -2.404 1.00 92.12 119 ALA A CA 1
ATOM 936 C C . ALA A 1 119 ? 14.282 -1.738 -1.589 1.00 92.12 119 ALA A C 1
ATOM 938 O O . ALA A 1 119 ? 14.891 -0.806 -2.117 1.00 92.12 119 ALA A O 1
ATOM 939 N N . GLN A 1 120 ? 13.907 -1.712 -0.309 1.00 88.06 120 GLN A N 1
ATOM 940 C CA . GLN A 1 120 ? 14.182 -0.562 0.548 1.00 88.06 120 GLN A CA 1
ATOM 941 C C . GLN A 1 120 ? 15.692 -0.403 0.768 1.00 88.06 120 GLN A C 1
ATOM 943 O O . GLN A 1 120 ? 16.387 -1.326 1.190 1.00 88.06 120 GLN A O 1
ATOM 948 N N . PHE A 1 121 ? 16.190 0.793 0.480 1.00 85.25 121 PHE A N 1
ATOM 949 C CA . PHE A 1 121 ? 17.545 1.227 0.769 1.00 85.25 121 PHE A CA 1
ATOM 950 C C . PHE A 1 121 ? 17.569 1.885 2.149 1.00 85.25 121 PHE A C 1
ATOM 952 O O . PHE A 1 121 ? 16.906 2.900 2.378 1.00 85.25 121 PHE A O 1
ATOM 959 N N . CYS A 1 122 ? 18.334 1.301 3.070 1.00 71.75 122 CYS A N 1
ATOM 960 C CA . CYS A 1 122 ? 18.547 1.870 4.394 1.00 71.75 122 CYS A CA 1
ATOM 961 C C . CYS A 1 122 ? 19.618 2.966 4.309 1.00 71.75 122 CYS A C 1
ATOM 963 O O . CYS A 1 122 ? 20.814 2.692 4.376 1.00 71.75 122 CYS A O 1
ATOM 965 N N . ASP A 1 123 ? 19.173 4.205 4.133 1.00 64.31 123 ASP A N 1
ATOM 966 C CA . ASP A 1 123 ? 19.983 5.403 4.343 1.00 64.31 123 ASP A CA 1
ATOM 967 C C . ASP A 1 123 ? 19.756 5.836 5.793 1.00 64.31 123 ASP A C 1
ATOM 969 O O . ASP A 1 123 ? 18.624 6.170 6.140 1.00 64.31 123 ASP A O 1
ATOM 973 N N . GLY A 1 124 ? 20.780 5.773 6.649 1.00 58.19 124 GLY A N 1
ATOM 974 C CA . GLY A 1 124 ? 20.719 5.925 8.115 1.00 58.19 124 GLY A CA 1
ATOM 975 C C . GLY A 1 124 ? 20.185 7.261 8.670 1.00 58.19 124 GLY A C 1
ATOM 976 O O . GLY A 1 124 ? 20.483 7.614 9.809 1.00 58.19 124 GLY A O 1
ATOM 977 N N . SER A 1 125 ? 19.412 8.014 7.889 1.00 57.88 125 SER A N 1
ATOM 978 C CA . SER A 1 125 ? 18.629 9.178 8.293 1.00 57.88 125 SER A CA 1
ATOM 979 C C . SER A 1 125 ? 17.551 8.807 9.329 1.00 57.88 125 SER A C 1
ATOM 981 O O . SER A 1 125 ? 16.794 7.854 9.178 1.00 57.88 125 SER A O 1
ATOM 983 N N . ALA A 1 126 ? 17.506 9.561 10.428 1.00 51.56 126 ALA A N 1
ATOM 984 C CA . ALA A 1 126 ? 16.930 9.170 11.720 1.00 51.56 126 ALA A CA 1
ATOM 985 C C . ALA A 1 126 ? 15.388 9.054 11.809 1.00 51.56 126 ALA A C 1
ATOM 987 O O . ALA A 1 126 ? 14.867 8.770 12.888 1.00 51.56 126 ALA A O 1
ATOM 988 N N . ALA A 1 127 ? 14.641 9.239 10.717 1.00 59.00 127 ALA A N 1
ATOM 989 C CA . ALA A 1 127 ? 13.188 9.056 10.693 1.00 59.00 127 ALA A CA 1
ATOM 990 C C . ALA A 1 127 ? 12.841 7.683 10.088 1.00 59.00 127 ALA A C 1
ATOM 992 O O . ALA A 1 127 ? 12.397 7.581 8.948 1.00 59.00 127 ALA A O 1
ATOM 993 N N . THR A 1 128 ? 13.097 6.605 10.833 1.00 61.88 128 THR A N 1
ATOM 994 C CA . THR A 1 128 ? 12.924 5.215 10.358 1.00 61.88 128 THR A CA 1
ATOM 995 C C . THR A 1 128 ? 11.702 4.510 10.940 1.00 61.88 128 THR A C 1
ATOM 997 O O . THR A 1 128 ? 11.504 3.320 10.689 1.00 61.88 128 THR A O 1
ATOM 1000 N N . SER A 1 129 ? 10.864 5.210 11.714 1.00 68.94 129 SER A N 1
ATOM 1001 C CA . SER A 1 129 ? 9.653 4.603 12.265 1.00 68.94 129 SER A CA 1
ATOM 1002 C C . SER A 1 129 ? 8.737 4.136 11.135 1.00 68.94 129 SER A C 1
ATOM 1004 O O . SER A 1 129 ? 8.481 4.879 10.185 1.00 68.94 129 SER A O 1
ATOM 1006 N N . ASP A 1 130 ? 8.268 2.890 11.215 1.00 81.19 130 ASP A N 1
ATOM 1007 C CA . ASP A 1 130 ? 7.358 2.349 10.215 1.00 81.19 130 ASP A CA 1
ATOM 1008 C C . ASP A 1 130 ? 5.946 2.875 10.459 1.00 81.19 130 ASP A C 1
ATOM 1010 O O . ASP A 1 130 ? 5.186 2.336 11.257 1.00 81.19 130 ASP A O 1
ATOM 1014 N N . VAL A 1 131 ? 5.643 4.008 9.831 1.00 87.38 131 VAL A N 1
ATOM 1015 C CA . VAL A 1 131 ? 4.454 4.811 10.140 1.00 87.38 131 VAL A CA 1
ATOM 1016 C C . VAL A 1 131 ? 3.219 4.321 9.383 1.00 87.38 131 VAL A C 1
ATOM 1018 O O . VAL A 1 131 ? 2.092 4.508 9.836 1.00 87.38 131 VAL A O 1
ATOM 1021 N N . GLN A 1 132 ? 3.408 3.726 8.208 1.00 89.69 132 GLN A N 1
ATOM 1022 C CA . GLN A 1 132 ? 2.329 3.383 7.280 1.00 89.69 132 GLN A CA 1
ATOM 1023 C C . GLN A 1 132 ? 2.817 2.353 6.248 1.00 89.69 132 GLN A C 1
ATOM 1025 O O . GLN A 1 132 ? 4.001 2.391 5.925 1.00 89.69 132 GLN A O 1
ATOM 1030 N N . PRO A 1 133 ? 1.970 1.462 5.710 1.00 89.81 133 PRO A N 1
ATOM 1031 C CA . PRO A 1 133 ? 2.442 0.310 4.941 1.00 89.81 133 PRO A CA 1
ATOM 1032 C C . PRO A 1 133 ? 2.654 0.553 3.432 1.00 89.81 133 PRO A C 1
ATOM 1034 O O . PRO A 1 133 ? 3.330 -0.247 2.806 1.00 89.81 133 PRO A O 1
ATOM 1037 N N . TYR A 1 134 ? 2.163 1.639 2.834 1.00 90.62 134 TYR A N 1
ATOM 1038 C CA . TYR A 1 134 ? 2.296 1.953 1.402 1.00 90.62 134 TYR A CA 1
ATOM 1039 C C . TYR A 1 134 ? 3.675 2.533 1.045 1.00 90.62 134 TYR A C 1
ATOM 1041 O O . TYR A 1 134 ? 4.064 3.581 1.561 1.00 90.62 134 TYR A O 1
ATOM 1049 N N . LYS A 1 135 ? 4.440 1.885 0.157 1.00 91.50 135 LYS A N 1
ATOM 1050 C CA . LYS A 1 135 ? 5.846 2.254 -0.120 1.00 91.50 135 LYS A CA 1
ATOM 1051 C C . LYS A 1 135 ? 6.120 2.478 -1.611 1.00 91.50 135 LYS A C 1
ATOM 1053 O O . LYS A 1 135 ? 5.934 3.584 -2.121 1.00 91.50 135 LYS A O 1
ATOM 1058 N N . TYR A 1 136 ? 6.593 1.443 -2.297 1.00 92.12 136 TYR A N 1
ATOM 1059 C CA . TYR A 1 136 ? 7.025 1.463 -3.688 1.00 92.12 136 TYR A CA 1
ATOM 1060 C C . TYR A 1 136 ? 5.804 1.424 -4.612 1.00 92.12 136 TYR A C 1
ATOM 1062 O O . TYR A 1 136 ? 4.869 0.670 -4.360 1.00 92.12 136 TYR A O 1
ATOM 1070 N N . ASN A 1 137 ? 5.776 2.303 -5.613 1.00 89.88 137 ASN A N 1
ATOM 1071 C CA . ASN A 1 137 ? 4.647 2.587 -6.505 1.00 89.88 137 ASN A CA 1
ATOM 1072 C C . ASN A 1 137 ? 3.307 2.811 -5.777 1.00 89.88 137 ASN A C 1
ATOM 1074 O O . ASN A 1 137 ? 2.238 2.525 -6.313 1.00 89.88 137 ASN A O 1
ATOM 1078 N N . GLY A 1 138 ? 3.364 3.293 -4.529 1.00 87.38 138 GLY A N 1
ATOM 1079 C CA . GLY A 1 138 ? 2.188 3.456 -3.676 1.00 87.38 138 GLY A CA 1
ATOM 1080 C C . GLY A 1 138 ? 1.526 2.140 -3.253 1.00 87.38 138 GLY A C 1
ATOM 1081 O O . GLY A 1 138 ? 0.384 2.174 -2.811 1.00 87.38 138 GLY A O 1
ATOM 1082 N N . LYS A 1 139 ? 2.205 0.993 -3.384 1.00 89.19 139 LYS A N 1
ATOM 1083 C CA . LYS A 1 139 ? 1.685 -0.328 -3.007 1.00 89.19 139 LYS A CA 1
ATOM 1084 C C . LYS A 1 139 ? 1.958 -0.670 -1.558 1.00 89.19 139 LYS A C 1
ATOM 1086 O O . LYS A 1 139 ? 2.983 -0.274 -0.993 1.00 89.19 139 LYS A O 1
ATOM 1091 N N . GLU A 1 140 ? 1.026 -1.406 -0.966 1.00 90.88 140 GLU A N 1
ATOM 1092 C CA . GLU A 1 140 ? 1.139 -1.884 0.404 1.00 90.88 140 GLU A CA 1
ATOM 1093 C C . GLU A 1 140 ? 2.277 -2.904 0.504 1.00 90.88 140 GLU A C 1
ATOM 1095 O O . GLU A 1 140 ? 2.318 -3.866 -0.258 1.00 90.88 140 GLU A O 1
ATOM 1100 N N . LEU A 1 141 ? 3.220 -2.672 1.416 1.00 92.56 141 LEU A N 1
ATOM 1101 C CA . LEU A 1 141 ? 4.268 -3.622 1.767 1.00 92.56 141 LEU A CA 1
ATOM 1102 C C . LEU A 1 141 ? 3.743 -4.566 2.846 1.00 92.56 141 LEU A C 1
ATOM 1104 O O . LEU A 1 141 ? 3.709 -4.206 4.027 1.00 92.56 141 LEU A O 1
ATOM 1108 N N . ASP A 1 142 ? 3.406 -5.785 2.447 1.00 91.06 142 ASP A N 1
ATOM 1109 C CA . ASP A 1 142 ? 3.069 -6.859 3.363 1.00 91.06 142 ASP A CA 1
ATOM 1110 C C . ASP A 1 142 ? 4.345 -7.495 3.936 1.00 91.06 142 ASP A C 1
ATOM 1112 O O . ASP A 1 142 ? 5.180 -8.072 3.234 1.00 91.06 142 ASP A O 1
ATOM 1116 N N . LYS A 1 143 ? 4.498 -7.379 5.256 1.00 86.69 143 LYS A N 1
ATOM 1117 C CA . LYS A 1 143 ? 5.621 -7.937 6.023 1.00 86.69 143 LYS A CA 1
ATOM 1118 C C . LYS A 1 143 ? 5.266 -9.254 6.712 1.00 86.69 143 LYS A C 1
ATOM 1120 O O . LYS A 1 143 ? 6.061 -9.761 7.511 1.00 86.69 143 LYS A O 1
ATOM 1125 N N . MET A 1 144 ? 4.081 -9.807 6.450 1.00 78.69 144 MET A N 1
ATOM 1126 C CA . MET A 1 144 ? 3.605 -11.034 7.073 1.00 78.69 144 MET A CA 1
ATOM 1127 C C . MET A 1 144 ? 4.609 -12.170 6.842 1.00 78.69 144 MET A C 1
ATOM 1129 O O . MET A 1 144 ? 5.132 -12.377 5.747 1.00 78.69 144 MET A O 1
ATOM 1133 N N . HIS A 1 145 ? 4.951 -12.864 7.929 1.00 78.62 145 HIS A N 1
ATOM 1134 C CA . HIS A 1 145 ? 5.949 -13.941 7.952 1.00 78.62 145 HIS A CA 1
ATOM 1135 C C . HIS A 1 145 ? 7.350 -13.571 7.417 1.00 78.62 145 HIS A C 1
ATOM 1137 O O . HIS A 1 145 ? 8.161 -14.461 7.170 1.00 78.62 145 HIS A O 1
ATOM 1143 N N . GLY A 1 146 ? 7.665 -12.277 7.279 1.00 79.50 146 GLY A N 1
ATOM 1144 C CA . GLY A 1 146 ? 8.967 -11.795 6.812 1.00 79.50 146 GLY A CA 1
ATOM 1145 C C . GLY A 1 146 ? 9.185 -11.890 5.300 1.00 79.50 146 GLY A C 1
ATOM 1146 O O . GLY A 1 146 ? 10.320 -11.718 4.857 1.00 79.50 146 GLY A O 1
ATOM 1147 N N . LEU A 1 147 ? 8.134 -12.151 4.512 1.00 82.56 147 LEU A N 1
ATOM 1148 C CA . LEU A 1 147 ? 8.246 -12.265 3.054 1.00 82.56 147 LEU A CA 1
ATOM 1149 C C . LEU A 1 147 ? 8.507 -10.906 2.380 1.00 82.56 147 LEU A C 1
ATOM 1151 O O . LEU A 1 147 ? 9.236 -10.856 1.392 1.00 82.56 147 LEU A O 1
ATOM 1155 N N . ASN A 1 148 ? 7.997 -9.815 2.967 1.00 89.75 148 ASN A N 1
ATOM 1156 C CA . ASN A 1 148 ? 8.223 -8.430 2.537 1.00 89.75 148 ASN A CA 1
ATOM 1157 C C . ASN A 1 148 ? 7.891 -8.211 1.050 1.00 89.75 148 ASN A C 1
ATOM 1159 O O . ASN A 1 148 ? 8.755 -7.810 0.264 1.00 89.75 148 ASN A O 1
ATOM 1163 N N . THR A 1 149 ? 6.644 -8.487 0.671 1.00 94.31 149 THR A N 1
ATOM 1164 C CA . THR A 1 149 ? 6.140 -8.347 -0.702 1.00 94.31 149 THR A CA 1
ATOM 1165 C C . THR A 1 149 ? 5.201 -7.163 -0.841 1.00 94.31 149 THR A C 1
ATOM 1167 O O . THR A 1 149 ? 4.577 -6.729 0.120 1.00 94.31 149 THR A O 1
ATOM 1170 N N . TYR A 1 150 ? 5.110 -6.629 -2.051 1.00 94.31 150 TYR A N 1
ATOM 1171 C CA . TYR A 1 150 ? 4.166 -5.573 -2.380 1.00 94.31 150 TYR A CA 1
ATOM 1172 C C . TYR A 1 150 ? 2.889 -6.149 -2.976 1.00 94.31 150 TYR A C 1
ATOM 1174 O O . TYR A 1 150 ? 2.960 -6.915 -3.939 1.00 94.31 150 TYR A O 1
ATOM 1182 N N . ASP A 1 151 ? 1.738 -5.725 -2.460 1.00 92.94 151 ASP A N 1
ATOM 1183 C CA . ASP A 1 151 ? 0.446 -6.098 -3.025 1.00 92.94 151 ASP A CA 1
ATOM 1184 C C . ASP A 1 151 ? 0.081 -5.184 -4.201 1.00 92.94 151 ASP A C 1
ATOM 1186 O O . ASP A 1 151 ? -0.193 -3.992 -4.033 1.00 92.94 151 ASP A O 1
ATOM 1190 N N . TYR A 1 152 ? 0.087 -5.748 -5.408 1.00 90.12 152 TYR A N 1
ATOM 1191 C CA . TYR A 1 152 ? -0.348 -5.066 -6.625 1.00 90.12 152 TYR A CA 1
ATOM 1192 C C . TYR A 1 152 ? -1.793 -5.406 -7.011 1.00 90.12 152 TYR A C 1
ATOM 1194 O O . TYR A 1 152 ? -2.289 -4.893 -8.008 1.00 90.12 152 TYR A O 1
ATOM 1202 N N . GLY A 1 153 ? -2.488 -6.231 -6.229 1.00 88.81 153 GLY A N 1
ATOM 1203 C CA . GLY A 1 153 ? -3.838 -6.706 -6.502 1.00 88.81 153 GLY A CA 1
ATOM 1204 C C . GLY A 1 153 ? -3.818 -8.077 -7.169 1.00 88.81 153 GLY A C 1
ATOM 1205 O O . GLY A 1 153 ? -4.090 -9.090 -6.526 1.00 88.81 153 GLY A O 1
ATOM 1206 N N . ALA A 1 154 ? -3.492 -8.150 -8.464 1.00 87.12 154 ALA A N 1
ATOM 1207 C CA . ALA A 1 154 ? -3.499 -9.439 -9.165 1.00 87.12 154 ALA A CA 1
ATOM 1208 C C . ALA A 1 154 ? -2.341 -10.363 -8.739 1.00 87.12 154 ALA A C 1
ATOM 1210 O O . ALA A 1 154 ? -2.477 -11.593 -8.775 1.00 87.12 154 ALA A O 1
ATOM 1211 N N . ARG A 1 155 ? -1.208 -9.781 -8.331 1.00 93.25 155 ARG A N 1
ATOM 1212 C CA . ARG A 1 155 ? 0.032 -10.484 -7.978 1.00 93.25 155 ARG A CA 1
ATOM 1213 C C . ARG A 1 155 ? 0.708 -9.836 -6.769 1.00 93.25 155 ARG A C 1
ATOM 1215 O O . ARG A 1 155 ? 0.547 -8.640 -6.536 1.00 93.25 155 ARG A O 1
ATOM 1222 N N . GLN A 1 156 ? 1.499 -10.619 -6.035 1.00 94.56 156 GLN A N 1
ATOM 1223 C CA . GLN A 1 156 ? 2.421 -10.091 -5.028 1.00 94.56 156 GLN A CA 1
ATOM 1224 C C . GLN A 1 156 ? 3.804 -9.953 -5.655 1.00 94.56 156 GLN A C 1
ATOM 1226 O O . GLN A 1 156 ? 4.296 -10.857 -6.333 1.00 94.56 156 GLN A O 1
ATOM 1231 N N . TYR A 1 157 ? 4.443 -8.813 -5.439 1.00 95.94 157 TYR A N 1
ATOM 1232 C CA . TYR A 1 157 ? 5.753 -8.515 -5.999 1.00 95.94 157 TYR A CA 1
ATOM 1233 C C . TYR A 1 157 ? 6.839 -8.657 -4.939 1.00 95.94 157 TYR A C 1
ATOM 1235 O O . TYR A 1 157 ? 6.771 -8.027 -3.884 1.00 95.94 157 TYR A O 1
ATOM 1243 N N . ASN A 1 158 ? 7.868 -9.453 -5.229 1.00 95.12 158 ASN A N 1
ATOM 1244 C CA . ASN A 1 158 ? 9.051 -9.556 -4.389 1.00 95.12 158 ASN A CA 1
ATOM 1245 C C . ASN A 1 158 ? 10.136 -8.581 -4.887 1.00 95.12 158 ASN A C 1
ATOM 1247 O O . ASN A 1 158 ? 10.758 -8.831 -5.928 1.00 95.12 158 ASN A O 1
ATOM 1251 N N . PRO A 1 159 ? 10.420 -7.503 -4.135 1.00 93.69 159 PRO A N 1
ATOM 1252 C CA . PRO A 1 159 ? 11.375 -6.482 -4.554 1.00 93.69 159 PRO A CA 1
ATOM 1253 C C . 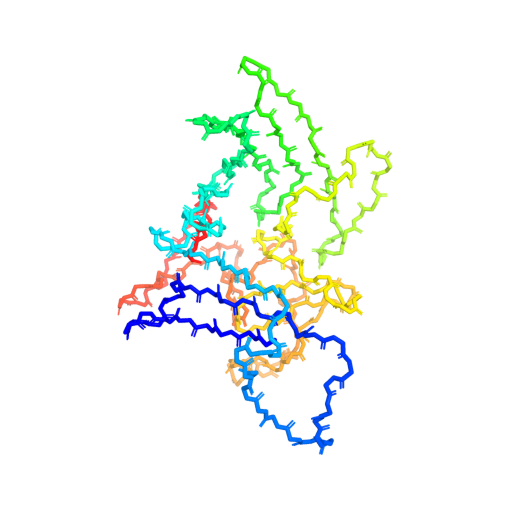PRO A 1 159 ? 12.842 -6.917 -4.436 1.00 93.69 159 PRO A C 1
ATOM 1255 O O . PRO A 1 159 ? 13.708 -6.305 -5.056 1.00 93.69 159 PRO A O 1
ATOM 1258 N N . ILE A 1 160 ? 13.142 -7.952 -3.642 1.00 92.12 160 ILE A N 1
ATOM 1259 C CA . ILE A 1 160 ? 14.508 -8.467 -3.464 1.00 92.12 160 ILE A CA 1
ATOM 1260 C C . ILE A 1 160 ? 14.916 -9.312 -4.667 1.00 92.12 160 ILE A C 1
ATOM 1262 O O . ILE A 1 160 ? 16.029 -9.180 -5.170 1.00 92.12 160 ILE A O 1
ATOM 1266 N N . THR A 1 161 ? 14.014 -10.172 -5.143 1.00 93.38 161 THR A N 1
ATOM 1267 C CA . THR A 1 161 ? 14.263 -11.007 -6.324 1.00 93.38 161 THR A CA 1
ATOM 1268 C C . THR A 1 161 ? 13.865 -10.331 -7.631 1.00 93.38 161 THR A C 1
ATOM 1270 O O . THR A 1 161 ? 14.180 -10.875 -8.685 1.00 93.38 161 THR A O 1
ATOM 1273 N N . ALA A 1 162 ? 13.185 -9.179 -7.579 1.00 94.50 162 ALA A N 1
ATOM 1274 C CA . ALA A 1 162 ? 12.658 -8.456 -8.739 1.00 94.50 162 ALA A CA 1
ATOM 1275 C C . ALA A 1 162 ? 11.691 -9.296 -9.598 1.00 94.50 162 ALA A C 1
ATOM 1277 O O . ALA A 1 162 ? 11.768 -9.316 -10.833 1.00 94.50 162 ALA A O 1
ATOM 1278 N N . ARG A 1 163 ? 10.802 -10.050 -8.937 1.00 94.69 163 ARG A N 1
ATOM 1279 C CA . ARG A 1 163 ? 9.888 -11.001 -9.591 1.00 94.69 163 ARG A CA 1
ATOM 1280 C C . ARG A 1 163 ? 8.514 -11.023 -8.934 1.00 94.69 163 ARG A C 1
ATOM 1282 O O . ARG A 1 163 ? 8.383 -10.757 -7.740 1.00 94.69 163 ARG A O 1
ATOM 1289 N N . TRP A 1 164 ? 7.515 -11.395 -9.724 1.00 95.56 164 TRP A N 1
ATOM 1290 C CA . TRP A 1 164 ? 6.184 -11.741 -9.233 1.00 95.56 164 TRP A CA 1
ATOM 1291 C C . TRP A 1 164 ? 6.183 -13.083 -8.496 1.00 95.56 164 TRP A C 1
ATOM 1293 O O . TRP A 1 164 ? 7.003 -13.958 -8.775 1.00 95.56 164 TRP A O 1
ATOM 1303 N N . ASP A 1 165 ? 5.241 -13.254 -7.572 1.00 93.94 165 ASP A N 1
ATOM 1304 C CA . ASP A 1 165 ? 5.023 -14.490 -6.813 1.00 93.94 165 ASP A CA 1
ATOM 1305 C C . ASP A 1 165 ? 4.319 -15.593 -7.621 1.00 93.94 165 ASP A C 1
ATOM 1307 O O . ASP A 1 165 ? 4.427 -16.775 -7.295 1.00 93.94 165 ASP A O 1
ATOM 1311 N N . ARG A 1 166 ? 3.593 -15.211 -8.677 1.00 93.25 166 ARG A N 1
ATOM 1312 C CA . ARG A 1 166 ? 2.763 -16.089 -9.509 1.00 93.25 166 ARG A CA 1
ATOM 1313 C C . ARG A 1 166 ? 2.851 -15.698 -10.986 1.00 93.25 166 ARG A C 1
ATOM 1315 O O . ARG A 1 166 ? 3.262 -14.584 -11.312 1.00 93.25 166 ARG A O 1
ATOM 1322 N N . MET A 1 167 ? 2.455 -16.619 -11.869 1.00 92.62 167 MET A N 1
ATOM 1323 C CA . MET A 1 167 ? 2.451 -16.365 -13.313 1.00 92.62 167 MET A CA 1
ATOM 1324 C C . MET A 1 167 ? 1.515 -15.215 -13.685 1.00 92.62 167 MET A C 1
ATOM 1326 O O . MET A 1 167 ? 0.426 -15.082 -13.126 1.00 92.62 167 MET A O 1
ATOM 1330 N N . ASP A 1 168 ? 1.948 -14.423 -14.661 1.00 89.06 168 ASP A N 1
ATOM 1331 C CA . ASP A 1 168 ? 1.156 -13.366 -15.274 1.00 89.06 168 ASP A CA 1
ATOM 1332 C C . ASP A 1 168 ? -0.179 -13.895 -15.832 1.00 89.06 168 ASP A C 1
ATOM 1334 O O . ASP A 1 168 ? -0.163 -14.809 -16.665 1.00 89.06 168 ASP A O 1
ATOM 1338 N N . PRO A 1 169 ? -1.333 -13.320 -15.438 1.00 85.88 169 PRO A N 1
ATOM 1339 C CA . PRO A 1 169 ? -2.622 -13.623 -16.060 1.00 85.88 169 PRO A CA 1
ATOM 1340 C C . PRO A 1 169 ? -2.650 -13.393 -17.581 1.00 85.88 169 PRO A C 1
ATOM 1342 O O . PRO A 1 169 ? -3.465 -13.993 -18.276 1.00 85.88 169 PRO A O 1
ATOM 1345 N N . LEU A 1 170 ? -1.771 -12.531 -18.095 1.00 85.69 170 LEU A N 1
ATOM 1346 C CA . LEU A 1 170 ? -1.618 -12.167 -19.501 1.00 85.69 170 LEU A CA 1
ATOM 1347 C C . LEU A 1 170 ? -0.339 -12.747 -20.125 1.00 85.69 170 LEU A C 1
ATOM 1349 O O . LEU A 1 170 ? 0.092 -12.274 -21.176 1.00 85.69 170 LEU A O 1
ATOM 1353 N N . ALA A 1 171 ? 0.263 -13.786 -19.531 1.00 85.56 171 ALA A N 1
ATOM 1354 C CA . ALA A 1 171 ? 1.508 -14.390 -20.023 1.00 85.56 171 ALA A CA 1
ATOM 1355 C C . ALA A 1 171 ? 1.467 -14.752 -21.522 1.00 85.56 171 ALA A C 1
ATOM 1357 O O . ALA A 1 171 ? 2.457 -14.584 -22.233 1.00 85.56 171 ALA A O 1
ATOM 1358 N N . GLU A 1 172 ? 0.313 -15.197 -22.029 1.00 85.19 172 GLU A N 1
ATOM 1359 C CA . GLU A 1 172 ? 0.122 -15.575 -23.438 1.00 85.19 172 GLU A CA 1
ATOM 1360 C C . GLU A 1 172 ? 0.247 -14.397 -24.421 1.00 85.19 172 GLU A C 1
ATOM 1362 O O . GLU A 1 172 ? 0.505 -14.602 -25.607 1.00 85.19 172 GLU A O 1
ATOM 1367 N N . LYS A 1 173 ? 0.106 -13.153 -23.947 1.00 81.12 173 LYS A N 1
ATOM 1368 C CA . LYS A 1 173 ? 0.330 -11.940 -24.748 1.00 81.12 173 LYS A CA 1
ATOM 1369 C C . LYS A 1 173 ? 1.822 -11.710 -25.025 1.00 81.12 173 LYS A C 1
ATOM 1371 O O . LYS A 1 173 ? 2.174 -11.050 -26.003 1.00 81.12 173 LYS A O 1
ATOM 1376 N N . TYR A 1 174 ? 2.697 -12.272 -24.191 1.00 78.62 174 TYR A N 1
ATOM 1377 C CA . TYR A 1 174 ? 4.105 -11.904 -24.086 1.00 78.62 174 TYR A CA 1
ATOM 1378 C C . TYR A 1 174 ? 5.041 -13.119 -24.136 1.00 78.62 174 TYR A C 1
ATOM 1380 O O . TYR A 1 174 ? 5.853 -13.345 -23.245 1.00 78.62 174 TYR A O 1
ATOM 1388 N N . TYR A 1 175 ? 5.001 -13.868 -25.241 1.00 80.88 175 TYR A N 1
ATOM 1389 C CA . TYR A 1 175 ? 5.848 -15.052 -25.458 1.00 80.88 175 TYR A CA 1
ATOM 1390 C C . TYR A 1 175 ? 7.362 -14.895 -25.211 1.00 80.88 175 TYR A C 1
ATOM 1392 O O . TYR A 1 175 ? 7.955 -15.846 -24.702 1.00 80.88 175 TYR A O 1
ATOM 1400 N N . PRO A 1 176 ? 8.039 -13.781 -25.574 1.00 86.12 176 PRO A N 1
ATOM 1401 C CA . PRO A 1 176 ? 9.487 -13.684 -25.368 1.00 86.12 176 PRO A CA 1
ATOM 1402 C C . PRO A 1 176 ? 9.877 -13.408 -23.908 1.00 86.12 176 PRO A C 1
ATOM 1404 O O . PRO A 1 176 ? 11.064 -13.401 -23.584 1.00 86.12 176 PRO A O 1
ATOM 1407 N N . TYR A 1 177 ? 8.904 -13.156 -23.037 1.00 85.50 177 TYR A N 1
ATOM 1408 C CA . TYR A 1 177 ? 9.112 -12.652 -21.693 1.00 85.50 177 TYR A CA 1
ATOM 1409 C C . TYR A 1 177 ? 8.740 -13.697 -20.641 1.00 85.50 177 TYR A C 1
ATOM 1411 O O . TYR A 1 177 ? 7.834 -14.508 -20.818 1.00 85.50 177 TYR A O 1
ATOM 1419 N N . SER A 1 178 ? 9.464 -13.693 -19.520 1.00 90.19 178 SER A N 1
ATOM 1420 C CA . SER A 1 178 ? 9.129 -14.578 -18.403 1.00 90.19 178 SER A CA 1
ATOM 1421 C C . SER A 1 178 ? 7.803 -14.140 -17.769 1.00 90.19 178 SER A C 1
ATOM 1423 O O . SER A 1 178 ? 7.660 -12.9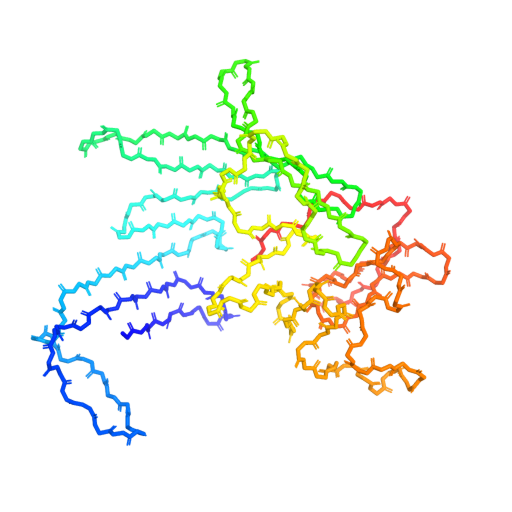51 -17.474 1.00 90.19 178 SER A O 1
ATOM 1425 N N . PRO A 1 179 ? 6.884 -15.070 -17.439 1.00 92.00 179 PRO A N 1
ATOM 1426 C CA . PRO A 1 179 ? 5.610 -14.742 -16.789 1.00 92.00 179 PRO A CA 1
ATOM 1427 C C . PRO A 1 179 ? 5.771 -14.200 -15.357 1.00 92.00 179 PRO A C 1
ATOM 1429 O O . PRO A 1 179 ? 4.785 -13.854 -14.716 1.00 92.00 179 PRO A O 1
ATOM 1432 N N . TYR A 1 180 ? 7.001 -14.140 -14.840 1.00 94.19 180 TYR A N 1
ATOM 1433 C CA . TYR A 1 180 ? 7.332 -13.606 -13.517 1.00 94.19 180 TYR A CA 1
ATOM 1434 C C . TYR A 1 180 ? 8.123 -12.293 -13.579 1.00 94.19 180 TYR A C 1
ATOM 1436 O O . TYR A 1 180 ? 8.558 -11.790 -12.542 1.00 94.19 180 TYR A O 1
ATOM 1444 N N . MET A 1 181 ? 8.369 -11.755 -14.775 1.00 92.25 181 MET A N 1
ATOM 1445 C CA . MET A 1 181 ? 9.165 -10.544 -14.955 1.00 92.25 181 MET A CA 1
ATOM 1446 C C . MET A 1 181 ? 8.379 -9.296 -14.549 1.00 92.25 181 MET A C 1
ATOM 1448 O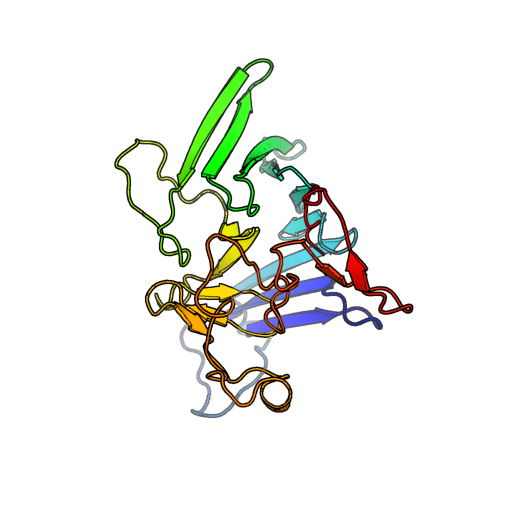 O . MET A 1 181 ? 7.213 -9.138 -14.900 1.00 92.25 181 MET A O 1
ATOM 1452 N N . TYR A 1 182 ? 9.046 -8.390 -13.840 1.00 91.38 182 TYR A N 1
ATOM 1453 C CA . TYR A 1 182 ? 8.489 -7.094 -13.474 1.00 91.38 182 TYR A CA 1
ATOM 1454 C C . TYR A 1 182 ? 8.872 -6.034 -14.512 1.00 91.38 182 TYR A C 1
ATOM 1456 O O . TYR A 1 182 ? 10.057 -5.893 -14.824 1.00 91.38 182 TYR A O 1
ATOM 1464 N N . CYS A 1 183 ? 7.889 -5.287 -15.027 1.00 88.62 183 CYS A N 1
ATOM 1465 C CA . CYS A 1 183 ? 8.090 -4.078 -15.841 1.00 88.62 183 CYS A CA 1
ATOM 1466 C C . CYS A 1 183 ? 9.082 -4.217 -17.014 1.00 88.62 183 CYS A C 1
ATOM 1468 O O . CYS A 1 183 ? 9.878 -3.308 -17.268 1.00 88.62 183 CYS A O 1
ATOM 1470 N N . HIS A 1 184 ? 9.113 -5.374 -17.683 1.00 88.50 184 HIS A N 1
ATOM 1471 C CA . HIS A 1 184 ? 10.080 -5.671 -18.750 1.00 88.50 184 HIS A CA 1
ATOM 1472 C C . HIS A 1 184 ? 11.553 -5.412 -18.367 1.00 88.50 184 HIS A C 1
ATOM 1474 O O . HIS A 1 184 ? 12.342 -4.946 -19.188 1.00 88.50 184 HIS A O 1
ATOM 1480 N N . ASP A 1 185 ? 11.906 -5.678 -17.102 1.00 90.38 185 ASP A N 1
ATOM 1481 C CA . ASP A 1 185 ? 13.212 -5.389 -16.491 1.00 90.38 185 ASP A CA 1
ATOM 1482 C C . ASP A 1 185 ? 13.629 -3.894 -16.584 1.00 90.38 185 ASP A C 1
ATOM 1484 O O . ASP A 1 185 ? 14.804 -3.548 -16.450 1.00 90.38 185 ASP A O 1
ATOM 1488 N N . ASN A 1 186 ? 12.665 -2.976 -16.749 1.00 89.56 186 ASN A N 1
ATOM 1489 C CA . ASN A 1 186 ? 12.868 -1.522 -16.799 1.00 89.56 186 ASN A CA 1
ATOM 1490 C C . ASN A 1 186 ? 12.026 -0.765 -15.741 1.00 89.56 186 ASN A C 1
ATOM 1492 O O . ASN A 1 186 ? 11.235 0.117 -16.084 1.00 89.56 186 ASN A O 1
ATOM 1496 N N . PRO A 1 187 ? 12.208 -1.051 -14.436 1.00 89.69 187 PRO A N 1
ATOM 1497 C CA . PRO A 1 187 ? 11.392 -0.495 -13.345 1.00 89.69 187 PRO A CA 1
ATOM 1498 C C . PRO A 1 187 ? 11.643 0.996 -13.071 1.00 89.69 187 PRO A C 1
ATOM 1500 O O . PRO A 1 187 ? 10.948 1.615 -12.274 1.00 89.69 187 PRO A O 1
ATOM 1503 N N . VAL A 1 188 ? 12.670 1.578 -13.698 1.00 87.88 188 VAL A N 1
ATOM 1504 C CA . VAL A 1 188 ? 12.952 3.017 -13.623 1.00 87.88 188 VAL A CA 1
ATOM 1505 C C . VAL A 1 188 ? 11.983 3.776 -14.524 1.00 87.88 188 VAL A C 1
ATOM 1507 O O . VAL A 1 188 ? 11.512 4.837 -14.163 1.00 87.88 188 VAL A O 1
ATOM 1510 N N . ASN A 1 189 ? 11.640 3.238 -15.692 1.00 83.00 189 ASN A N 1
ATOM 1511 C CA . ASN A 1 189 ? 10.775 3.949 -16.633 1.00 83.00 189 ASN A CA 1
ATOM 1512 C C . ASN A 1 189 ? 9.353 3.391 -16.673 1.00 83.00 189 ASN A C 1
ATOM 1514 O O . ASN A 1 189 ? 8.521 3.946 -17.382 1.00 83.00 189 ASN A O 1
ATOM 1518 N N . ARG A 1 190 ? 9.088 2.282 -15.973 1.00 83.38 190 ARG A N 1
ATOM 1519 C CA . ARG A 1 190 ? 7.839 1.533 -16.083 1.00 83.38 190 ARG A CA 1
ATOM 1520 C C . ARG A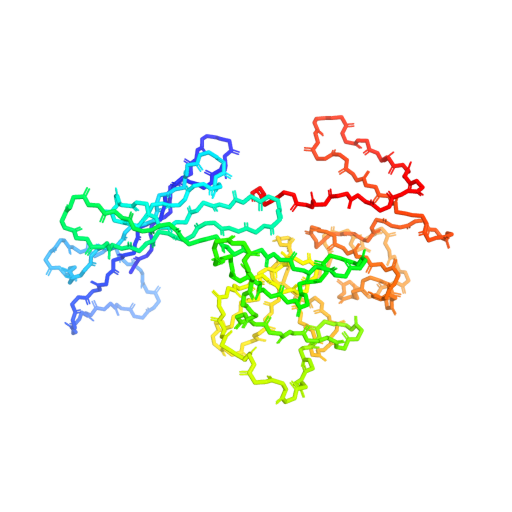 1 190 ? 7.280 1.116 -14.731 1.00 83.38 190 ARG A C 1
ATOM 1522 O O . ARG A 1 190 ? 8.022 0.833 -13.794 1.00 83.38 190 ARG A O 1
ATOM 1529 N N . ILE A 1 191 ? 5.957 1.040 -14.677 1.00 84.25 191 ILE A N 1
ATOM 1530 C CA . ILE A 1 191 ? 5.151 0.650 -13.521 1.00 84.25 191 ILE A CA 1
ATOM 1531 C C . ILE A 1 191 ? 4.066 -0.293 -14.035 1.00 84.25 191 ILE A C 1
ATOM 1533 O O . ILE A 1 191 ? 3.456 0.003 -15.064 1.00 84.25 191 ILE A O 1
ATOM 1537 N N . ASP A 1 192 ? 3.819 -1.379 -13.307 1.00 87.38 192 ASP A N 1
ATOM 1538 C CA . ASP A 1 192 ? 2.635 -2.230 -13.449 1.00 87.38 192 ASP A CA 1
ATOM 1539 C C . ASP A 1 192 ? 1.641 -1.834 -12.340 1.00 87.38 192 ASP A C 1
ATOM 1541 O O . ASP A 1 192 ? 1.891 -2.140 -11.181 1.00 87.38 192 ASP A O 1
ATOM 1545 N N . PRO A 1 193 ? 0.571 -1.071 -12.613 1.00 83.38 193 PRO A N 1
ATOM 1546 C CA . PRO A 1 193 ? -0.325 -0.557 -11.579 1.00 83.38 193 PRO A CA 1
ATOM 1547 C C . PRO A 1 193 ? -1.239 -1.590 -10.925 1.00 83.38 193 PRO A C 1
ATOM 1549 O O . PRO A 1 193 ? -1.674 -1.337 -9.805 1.00 83.38 193 PRO A O 1
ATOM 1552 N N . ASP A 1 194 ? -1.568 -2.702 -11.578 1.00 83.50 194 ASP A N 1
ATOM 1553 C CA . ASP A 1 194 ? -2.545 -3.684 -11.074 1.00 83.50 194 ASP A CA 1
ATOM 1554 C C . ASP A 1 194 ? -2.002 -5.119 -11.016 1.00 83.50 194 ASP A C 1
ATOM 1556 O O . ASP A 1 194 ? -2.727 -6.072 -10.709 1.00 83.50 194 ASP A O 1
ATOM 1560 N N . GLY A 1 195 ? -0.704 -5.278 -11.276 1.00 87.12 195 GLY A N 1
ATOM 1561 C CA . GLY A 1 195 ? -0.037 -6.566 -11.328 1.00 87.12 195 GLY A CA 1
ATOM 1562 C C . GLY A 1 195 ? -0.494 -7.383 -12.529 1.00 87.12 195 GLY A C 1
ATOM 1563 O O . GLY A 1 195 ? -0.590 -8.601 -12.402 1.00 87.12 195 GLY A O 1
ATOM 1564 N N . ARG A 1 196 ? -0.816 -6.760 -13.665 1.00 85.25 196 ARG A N 1
ATOM 1565 C CA . ARG A 1 196 ? -1.217 -7.464 -14.895 1.00 85.25 196 ARG A CA 1
ATOM 1566 C C . ARG A 1 196 ? -0.422 -7.037 -16.116 1.00 85.25 196 ARG A C 1
ATOM 1568 O O . ARG A 1 196 ? -0.179 -7.874 -16.976 1.00 85.25 196 ARG A O 1
ATOM 1575 N N . ASP A 1 197 ? -0.060 -5.766 -16.228 1.00 80.25 197 ASP A N 1
ATOM 1576 C CA . ASP A 1 197 ? 0.707 -5.262 -17.365 1.00 80.25 197 ASP A CA 1
ATOM 1577 C C . ASP A 1 197 ? 1.374 -3.930 -17.015 1.00 80.25 197 ASP A C 1
ATOM 1579 O O . ASP A 1 197 ? 0.840 -3.144 -16.229 1.00 80.25 197 ASP A O 1
ATOM 1583 N N . ASP A 1 198 ? 2.515 -3.635 -17.639 1.00 72.38 198 ASP A N 1
ATOM 1584 C CA . ASP A 1 198 ? 3.091 -2.298 -17.546 1.00 72.38 198 ASP A CA 1
ATOM 1585 C C . ASP A 1 198 ? 2.497 -1.380 -18.620 1.00 72.38 198 ASP A C 1
ATOM 1587 O O . ASP A 1 198 ? 2.505 -1.653 -19.819 1.00 72.38 198 ASP A O 1
ATOM 1591 N N . TYR A 1 199 ? 1.938 -0.247 -18.204 1.00 67.62 199 TYR A N 1
ATOM 1592 C CA . TYR A 1 199 ? 1.245 0.629 -19.145 1.00 67.62 199 TYR A CA 1
ATOM 1593 C C . TYR A 1 199 ? 2.201 1.688 -19.708 1.00 67.62 199 TYR A C 1
ATOM 1595 O O . TYR A 1 199 ? 2.105 2.868 -19.385 1.00 67.62 199 TYR A O 1
ATOM 1603 N N . TYR A 1 200 ? 3.142 1.276 -20.564 1.00 64.25 200 TYR A N 1
ATOM 1604 C CA . TYR A 1 200 ? 4.055 2.198 -21.256 1.00 64.25 200 TYR A CA 1
ATOM 1605 C C . TYR A 1 200 ? 4.227 1.856 -22.738 1.00 64.25 200 TYR A C 1
ATOM 1607 O O . TYR A 1 200 ? 4.388 0.693 -23.114 1.00 64.25 200 TYR A O 1
ATOM 1615 N N . THR A 1 201 ? 4.257 2.881 -23.597 1.00 57.12 201 THR A N 1
ATOM 1616 C CA . THR A 1 201 ? 4.622 2.712 -25.012 1.00 57.12 201 THR A CA 1
ATOM 1617 C C . THR A 1 201 ? 6.107 2.358 -25.151 1.00 57.12 201 THR A C 1
ATOM 1619 O O . THR A 1 201 ? 6.918 2.560 -24.244 1.00 57.12 201 THR A O 1
ATOM 1622 N N . THR A 1 202 ? 6.512 1.870 -26.328 1.00 53.81 202 THR A N 1
ATOM 1623 C CA . THR A 1 202 ? 7.933 1.667 -26.676 1.00 53.81 202 THR A CA 1
ATOM 1624 C C . THR A 1 202 ? 8.754 2.962 -26.581 1.00 53.81 202 THR A C 1
ATOM 1626 O O . THR A 1 202 ? 9.959 2.898 -26.357 1.00 53.81 202 THR A O 1
ATOM 1629 N N . ASN A 1 203 ? 8.100 4.124 -26.690 1.00 59.50 203 ASN A N 1
ATOM 1630 C CA . ASN A 1 203 ? 8.722 5.445 -26.580 1.00 59.50 203 ASN A CA 1
ATOM 1631 C C . ASN A 1 203 ? 8.760 5.981 -25.136 1.00 59.50 203 ASN A C 1
ATOM 1633 O O . ASN A 1 203 ? 9.299 7.061 -24.912 1.00 59.50 203 ASN A O 1
ATOM 1637 N N . GLY A 1 204 ? 8.223 5.235 -24.162 1.00 56.72 204 GLY A N 1
ATOM 1638 C CA . GLY A 1 204 ? 8.195 5.631 -22.752 1.00 56.72 204 GLY A CA 1
ATOM 1639 C C . GLY A 1 204 ? 7.008 6.513 -22.361 1.00 56.72 204 GLY A C 1
ATOM 1640 O O . GLY A 1 204 ? 6.991 7.032 -21.247 1.00 56.72 204 GLY A O 1
ATOM 1641 N N . ASP A 1 205 ? 6.006 6.668 -23.230 1.00 62.00 205 ASP A N 1
ATOM 1642 C CA . ASP A 1 205 ? 4.783 7.390 -22.880 1.00 62.00 205 ASP A CA 1
ATOM 1643 C C . ASP A 1 205 ? 3.934 6.534 -21.945 1.00 62.00 205 ASP A C 1
ATOM 1645 O O . ASP A 1 205 ? 3.695 5.354 -22.223 1.00 62.00 205 ASP A O 1
ATOM 1649 N N . PHE A 1 206 ? 3.446 7.135 -20.861 1.00 60.72 206 PHE A N 1
ATOM 1650 C CA . PHE A 1 206 ? 2.533 6.462 -19.952 1.00 60.72 206 PHE A CA 1
ATOM 1651 C C . PHE A 1 206 ? 1.191 6.216 -20.650 1.00 60.72 206 PHE A C 1
ATOM 1653 O O . PHE A 1 206 ? 0.500 7.140 -21.098 1.00 60.72 206 PHE A O 1
ATOM 1660 N N . LEU A 1 207 ? 0.838 4.942 -20.731 1.00 61.16 207 LEU A N 1
ATOM 1661 C CA . LEU A 1 207 ? -0.494 4.479 -21.055 1.00 61.16 207 LEU A CA 1
ATOM 1662 C C . LEU A 1 207 ? -1.254 4.373 -19.730 1.00 61.16 207 LEU A C 1
ATOM 1664 O O . LEU A 1 207 ? -0.706 3.992 -18.706 1.00 61.16 207 LEU A O 1
ATOM 1668 N N . PHE A 1 208 ? -2.524 4.737 -19.714 1.00 60.09 208 PHE A N 1
ATOM 1669 C CA . PHE A 1 208 ? -3.393 4.463 -18.576 1.00 60.09 208 PHE A CA 1
ATOM 1670 C C . PHE A 1 208 ? -4.636 3.775 -19.097 1.00 60.09 208 PHE A C 1
ATOM 1672 O O . PHE A 1 208 ? -5.225 4.232 -20.081 1.00 60.09 208 PHE A O 1
ATOM 1679 N N . ARG A 1 209 ? -5.028 2.690 -18.437 1.00 56.88 209 ARG A N 1
ATOM 1680 C CA . ARG A 1 209 ? -6.312 2.046 -18.667 1.00 56.88 209 ARG A CA 1
ATOM 1681 C C . ARG A 1 209 ? -7.321 2.696 -17.737 1.00 56.88 209 ARG A C 1
ATOM 1683 O O . ARG A 1 209 ? -7.136 2.683 -16.523 1.00 56.88 209 ARG A O 1
ATOM 1690 N N . ASP A 1 210 ? -8.345 3.333 -18.297 1.00 54.22 210 ASP A N 1
ATOM 1691 C CA . ASP A 1 210 ? -9.434 3.807 -17.457 1.00 54.22 210 ASP A CA 1
ATOM 1692 C C . ASP A 1 210 ? -10.226 2.583 -16.997 1.00 54.22 210 ASP A C 1
ATOM 1694 O O . ASP A 1 210 ? -10.876 1.928 -17.796 1.00 54.22 210 ASP A O 1
ATOM 1698 N N . ASP A 1 211 ? -10.109 2.196 -15.724 1.00 54.62 211 ASP A N 1
ATOM 1699 C CA . ASP A 1 211 ? -10.856 1.064 -15.141 1.00 54.62 211 ASP A CA 1
ATOM 1700 C C . ASP A 1 211 ? -12.367 1.381 -15.028 1.00 54.62 211 ASP A C 1
ATOM 1702 O O . ASP A 1 211 ? -12.982 1.266 -13.963 1.00 54.62 211 ASP A O 1
ATOM 1706 N N . LYS A 1 212 ? -12.960 1.893 -16.107 1.00 57.69 212 LYS A N 1
ATOM 1707 C CA . LYS A 1 212 ? -14.378 2.177 -16.308 1.00 57.69 212 LYS A CA 1
ATOM 1708 C C . LYS A 1 212 ? -14.939 1.171 -17.309 1.00 57.69 212 LYS A C 1
ATOM 1710 O O . LYS A 1 212 ? -14.193 0.490 -18.003 1.00 57.69 212 LYS A O 1
ATOM 1715 N N . GLU A 1 213 ? -16.266 1.133 -17.439 1.00 48.44 213 GLU A N 1
ATOM 1716 C CA . GLU A 1 213 ? -16.968 0.268 -18.406 1.00 48.44 213 GLU A CA 1
ATOM 1717 C C . GLU A 1 213 ? -16.464 0.402 -19.854 1.00 48.44 213 GLU A C 1
ATOM 1719 O O . GLU A 1 213 ? -16.692 -0.486 -20.670 1.00 48.44 213 GLU A O 1
ATOM 1724 N N . THR A 1 214 ? -15.793 1.507 -20.186 1.00 56.75 214 THR A N 1
ATOM 1725 C CA . THR A 1 214 ? -15.289 1.787 -21.529 1.00 56.75 214 THR A CA 1
ATOM 1726 C C . THR A 1 214 ? -13.942 1.149 -21.857 1.00 56.75 214 THR A C 1
ATOM 1728 O O . THR A 1 214 ? -13.626 1.055 -23.039 1.00 56.75 214 THR A O 1
ATOM 1731 N N . ASP A 1 215 ? -13.171 0.717 -20.854 1.00 53.81 215 ASP A N 1
ATOM 1732 C CA . ASP A 1 215 ? -11.900 0.000 -21.023 1.00 53.81 215 ASP A CA 1
ATOM 1733 C C . ASP A 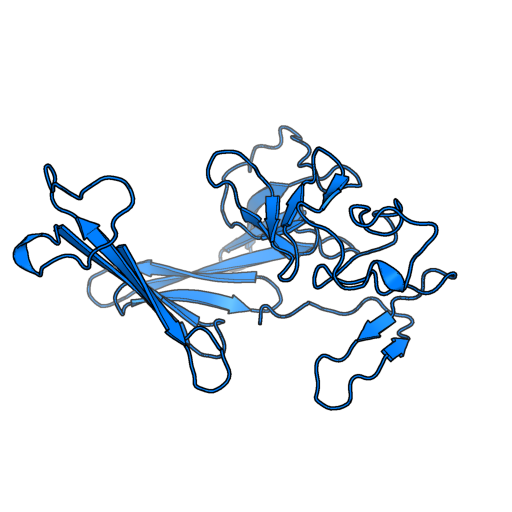1 215 ? -10.876 0.698 -21.947 1.00 53.81 215 ASP A C 1
ATOM 1735 O O . ASP A 1 215 ? -10.124 0.054 -22.684 1.00 53.81 215 ASP A O 1
ATOM 1739 N N . ASN A 1 216 ? -10.853 2.035 -21.962 1.00 54.75 216 ASN A N 1
ATOM 1740 C CA . ASN A 1 216 ? -10.068 2.779 -22.944 1.00 54.75 216 ASN A CA 1
ATOM 1741 C C . ASN A 1 216 ? -8.592 2.869 -22.537 1.00 54.75 216 ASN A C 1
ATOM 1743 O O . ASN A 1 216 ? -8.260 3.165 -21.387 1.00 54.75 216 ASN A O 1
ATOM 1747 N N . ILE A 1 217 ? -7.697 2.727 -23.520 1.00 56.50 217 ILE A N 1
ATOM 1748 C CA . ILE A 1 217 ? -6.270 3.044 -23.378 1.00 56.50 217 ILE A CA 1
ATOM 1749 C C . ILE A 1 217 ? -6.069 4.528 -23.697 1.00 56.50 217 ILE A C 1
ATOM 1751 O O . ILE A 1 217 ? -6.293 4.968 -24.826 1.00 56.50 217 ILE A O 1
ATOM 1755 N N . ILE A 1 218 ? -5.623 5.304 -22.711 1.00 58.50 218 ILE A N 1
ATOM 1756 C CA . ILE A 1 218 ? -5.345 6.735 -22.855 1.00 58.50 218 ILE A CA 1
ATOM 1757 C C . ILE A 1 218 ? -3.831 6.950 -22.879 1.00 58.50 218 ILE A C 1
ATOM 1759 O O . ILE A 1 218 ? -3.132 6.563 -21.946 1.00 58.50 218 ILE A O 1
ATOM 1763 N N . ILE A 1 219 ? -3.337 7.622 -23.919 1.00 55.44 219 ILE A N 1
ATOM 1764 C CA . ILE A 1 219 ? -1.949 8.091 -24.009 1.00 55.44 219 ILE A CA 1
ATOM 1765 C C . ILE A 1 219 ? -1.893 9.486 -23.380 1.00 55.44 219 ILE A C 1
ATOM 1767 O O . ILE A 1 219 ? -2.547 10.406 -23.880 1.00 55.44 219 ILE A O 1
ATOM 1771 N N . ARG A 1 220 ? -1.143 9.672 -22.287 1.00 51.47 220 ARG A N 1
ATOM 1772 C CA . ARG A 1 220 ? -0.926 11.006 -21.701 1.00 51.47 220 ARG A CA 1
ATOM 1773 C C . ARG A 1 220 ? 0.544 11.390 -21.765 1.00 51.47 220 ARG A C 1
ATOM 1775 O O . ARG A 1 220 ? 1.409 10.659 -21.310 1.00 51.47 220 ARG A O 1
ATOM 1782 N N . ASN A 1 221 ? 0.799 12.607 -22.243 1.00 43.69 221 ASN A N 1
ATOM 1783 C CA . ASN A 1 221 ? 2.133 13.213 -22.282 1.00 43.69 221 ASN A CA 1
ATOM 1784 C C . ASN A 1 221 ? 2.532 13.865 -20.934 1.00 43.69 221 ASN A C 1
ATOM 1786 O O . ASN A 1 221 ? 3.412 14.719 -20.874 1.00 43.69 221 ASN A O 1
ATOM 1790 N N . GLN A 1 222 ? 1.818 13.524 -19.855 1.00 43.09 222 GLN A N 1
ATOM 1791 C CA . GLN A 1 222 ? 2.040 13.984 -18.485 1.00 43.09 222 GLN A CA 1
ATOM 1792 C C . GLN A 1 222 ? 1.707 12.834 -17.526 1.00 43.09 222 GLN A C 1
ATOM 1794 O O . GLN A 1 222 ? 0.620 12.255 -17.615 1.00 43.09 222 GLN A O 1
ATOM 1799 N N . PHE A 1 223 ? 2.644 12.516 -16.626 1.00 45.66 223 PHE A N 1
ATOM 1800 C CA . PHE A 1 223 ? 2.439 11.583 -15.514 1.00 45.66 223 PHE A CA 1
ATOM 1801 C C . PHE A 1 223 ? 1.205 12.013 -14.706 1.00 45.66 223 PHE A C 1
ATOM 1803 O O . PHE A 1 223 ? 1.030 13.198 -14.414 1.00 45.66 223 PHE A O 1
ATOM 1810 N N . LEU A 1 224 ? 0.315 11.067 -14.395 1.00 43.50 224 LEU A N 1
ATOM 1811 C CA . LEU A 1 224 ? -0.915 11.368 -13.666 1.00 43.50 224 LEU A CA 1
ATOM 1812 C C . LEU A 1 224 ? -0.625 11.845 -12.234 1.00 43.50 224 LEU A C 1
ATOM 1814 O O . LEU A 1 224 ? 0.260 11.294 -11.577 1.00 43.50 224 LEU A O 1
ATOM 1818 N N . PRO A 1 225 ? -1.434 12.780 -11.704 1.00 36.03 225 PRO A N 1
ATOM 1819 C CA . PRO A 1 225 ? -1.623 12.888 -10.270 1.00 36.03 225 PRO A CA 1
ATOM 1820 C C . PRO A 1 225 ? -2.262 11.587 -9.772 1.00 36.03 225 PRO A C 1
ATOM 1822 O O . PRO A 1 225 ? -3.283 11.164 -10.309 1.00 36.03 225 PRO A O 1
ATOM 1825 N N . GLN A 1 226 ? -1.655 11.015 -8.732 1.00 42.78 226 GLN A N 1
ATOM 1826 C CA . GLN A 1 226 ? -2.333 10.292 -7.656 1.00 42.78 226 GLN A CA 1
ATOM 1827 C C . GLN A 1 226 ? -3.241 9.130 -8.105 1.00 42.78 226 GLN A C 1
ATOM 1829 O O . GLN A 1 226 ? -4.421 9.310 -8.403 1.00 42.78 226 GLN A O 1
ATOM 1834 N N . PHE A 1 227 ? -2.728 7.899 -8.048 1.00 39.75 227 PHE A N 1
ATOM 1835 C CA . PHE A 1 227 ? -3.605 6.740 -7.895 1.00 39.75 227 PHE A CA 1
ATOM 1836 C C . PHE A 1 227 ? -4.339 6.892 -6.559 1.00 39.75 227 PHE A C 1
ATOM 1838 O O . PHE A 1 227 ? -3.757 6.672 -5.497 1.00 39.75 227 PHE A O 1
ATOM 1845 N N . GLY A 1 228 ? -5.595 7.334 -6.622 1.00 31.23 228 GLY A N 1
ATOM 1846 C CA . GLY A 1 228 ? -6.513 7.252 -5.498 1.00 31.23 228 GLY A CA 1
ATOM 1847 C C . GLY A 1 228 ? -6.598 5.797 -5.052 1.00 31.23 228 GLY A C 1
ATOM 1848 O O . GLY A 1 228 ? -6.753 4.894 -5.877 1.00 31.23 228 GLY A O 1
ATOM 1849 N N . ILE A 1 229 ? -6.435 5.583 -3.752 1.00 30.09 229 ILE A N 1
ATOM 1850 C CA . ILE A 1 229 ? -6.652 4.291 -3.110 1.00 30.09 229 ILE A CA 1
ATOM 1851 C C . ILE A 1 229 ? -8.137 3.966 -3.328 1.00 30.09 229 ILE A C 1
ATOM 1853 O O . ILE A 1 229 ? -8.995 4.655 -2.776 1.00 30.09 229 ILE A O 1
ATOM 1857 N N . LYS A 1 230 ? -8.423 3.009 -4.215 1.00 30.30 230 LYS A N 1
ATOM 1858 C CA . LYS A 1 230 ? -9.737 2.362 -4.322 1.00 30.30 230 LYS A CA 1
ATOM 1859 C C . LYS A 1 230 ? -9.804 1.200 -3.342 1.00 30.30 230 LYS A C 1
ATOM 1861 O O . LYS A 1 230 ? -8.751 0.552 -3.149 1.00 30.30 230 LYS A O 1
#

Sequence (230 aa):
MTKDIYSATGEKLRVVYQTAVPNITVAIGSTRELMPSEILYTDSTDYLLGGALMLKNGKIDKFLFDEGYCQATQYNATQDNFTFLYYDKDYLGNVRQVTKAMGSMGTVMQTMNYYPFGAQFCDGSAATSDVQPYKYNGKELDKMHGLNTYDYGARQYNPITARWDRMDPLAEKYYPYSPYMYCHDNPVNRIDPDGRDDYYTTNGDFLFRDDKETDNIIIRNQFLPQFGIK

Radius of gyration: 20.55 Å; chains: 1; bounding box: 44×57×53 Å

pLDDT: mean 83.38, std 14.86, range [30.09, 95.94]

Secondary structure (DSSP, 8-state):
-EEEEE-TTS-EEEEEEEEEPTT----TT---PPPGGGEEEEEEEEEETTTTEEEETTEEEEEEETTEEEEEEE-SSS-EEEEEEEEEE-TT--EEEEEEEETTEEEEEEE-EE-TTSPEE----S------SB-GGG-EEE-GGG--EEE-SSSEEETTTTEESS--TTGGG-TTS-TTBSGGG-TTT---SSSS---B-TT-PEEEE--STT--EEEESSPPS-----